Protein AF-A0A7Y5BLI9-F1 (afdb_monomer)

Solvent-accessible surface area (backbone atoms only — not comparable to full-atom values): 15023 Å² total; per-residue (Å²): 118,91,57,53,61,49,53,43,58,38,39,76,71,22,45,62,58,45,32,36,78,73,68,70,40,71,56,76,46,79,44,74,59,78,78,79,84,83,88,64,94,68,90,76,76,77,71,41,43,31,42,32,23,32,90,85,68,54,63,38,33,39,41,40,36,77,31,62,62,90,53,71,70,57,52,53,54,49,52,54,49,46,55,52,50,31,70,72,68,74,43,59,64,45,49,35,42,37,35,51,50,92,58,95,81,72,66,46,61,51,73,66,99,87,48,80,47,75,43,48,62,42,58,42,45,75,41,62,25,79,76,44,74,83,68,46,77,63,52,48,37,56,30,41,41,18,33,74,12,69,83,42,51,71,59,47,52,51,52,43,69,73,45,86,55,90,58,28,66,58,43,51,51,39,24,48,53,40,32,37,74,66,36,62,68,59,32,56,55,52,49,54,60,49,43,77,72,40,71,86,38,74,68,48,55,54,55,49,50,54,52,50,51,50,49,52,52,51,51,52,52,51,52,52,51,52,50,38,53,52,50,44,53,54,40,48,76,70,68,51,56,67,67,61,41,28,70,75,57,69,54,52,74,66,59,37,40,77,69,66,75,47,135

Nearest PDB structures (foldseek):
  6wan-assembly2_B  TM=3.010E-01  e=8.128E-02  Acinetobacter baumannii
  6wan-assembly6_F  TM=2.678E-01  e=5.756E-02  Acinetobacter baumannii
  6wam-assembly6_F  TM=2.770E-01  e=1.083E-01  Acinetobacter baumannii
  6vm6-assembly4_D  TM=2.778E-01  e=1.818E-01  Acinetobacter sp. ATCC 27244
  8yqt-assembly1_D  TM=4.721E-01  e=1.284E+00  African swine fever virus

Structure (mmCIF, N/CA/C/O backbone):
data_AF-A0A7Y5BLI9-F1
#
_entry.id   AF-A0A7Y5BLI9-F1
#
loop_
_atom_site.group_PDB
_atom_site.id
_atom_site.type_symbol
_atom_site.label_atom_id
_atom_site.label_alt_id
_atom_site.label_comp_id
_atom_site.label_asym_id
_atom_site.label_entity_id
_atom_site.label_seq_id
_atom_site.pdbx_PDB_ins_code
_atom_site.Cartn_x
_atom_site.Cartn_y
_atom_site.Cartn_z
_atom_site.occupancy
_atom_site.B_iso_or_equiv
_atom_site.auth_seq_id
_atom_site.auth_comp_id
_atom_site.auth_asym_id
_atom_site.auth_atom_id
_atom_site.pdbx_PDB_model_num
ATOM 1 N N . MET A 1 1 ? 4.213 -8.665 -2.479 1.00 51.28 1 MET A N 1
ATOM 2 C CA . MET A 1 1 ? 5.637 -8.890 -2.136 1.00 51.28 1 MET A CA 1
ATOM 3 C C . MET A 1 1 ? 6.514 -7.649 -2.283 1.00 51.28 1 MET A C 1
ATOM 5 O O . MET A 1 1 ? 7.175 -7.310 -1.315 1.00 51.28 1 MET A O 1
ATOM 9 N N . GLN A 1 2 ? 6.573 -6.954 -3.434 1.00 60.59 2 GLN A N 1
ATOM 10 C CA . GLN A 1 2 ? 7.522 -5.827 -3.592 1.00 60.59 2 GLN A CA 1
ATOM 11 C C . GLN A 1 2 ? 7.166 -4.576 -2.759 1.00 60.59 2 GLN A C 1
ATOM 13 O O . GLN A 1 2 ? 8.063 -3.832 -2.371 1.00 60.59 2 GLN A O 1
ATOM 18 N N . TYR A 1 3 ? 5.883 -4.350 -2.455 1.00 75.25 3 TYR A N 1
ATOM 19 C CA . TYR A 1 3 ? 5.421 -3.166 -1.714 1.00 75.25 3 TYR A CA 1
ATOM 20 C C . TYR A 1 3 ? 5.170 -3.428 -0.220 1.00 75.25 3 TYR A C 1
ATOM 22 O O . TYR A 1 3 ? 5.079 -2.479 0.554 1.00 75.25 3 TYR A O 1
ATOM 30 N N . ASP A 1 4 ? 5.107 -4.694 0.192 1.00 71.44 4 ASP A N 1
ATOM 31 C CA . ASP A 1 4 ? 4.685 -5.122 1.531 1.00 71.44 4 ASP A CA 1
ATOM 32 C C . ASP A 1 4 ? 5.649 -4.586 2.606 1.00 71.44 4 ASP A C 1
ATOM 34 O O . ASP A 1 4 ? 5.227 -4.006 3.605 1.00 71.44 4 ASP A O 1
ATOM 38 N N . ILE A 1 5 ? 6.964 -4.667 2.353 1.00 79.50 5 ILE A N 1
ATOM 39 C CA . ILE A 1 5 ? 8.000 -4.123 3.249 1.00 79.50 5 ILE A CA 1
ATOM 40 C C . ILE A 1 5 ? 7.880 -2.598 3.351 1.00 79.50 5 ILE A C 1
ATOM 42 O O . ILE A 1 5 ? 7.937 -2.044 4.445 1.00 79.50 5 ILE A O 1
ATOM 46 N N . ALA A 1 6 ? 7.677 -1.913 2.222 1.00 84.19 6 ALA A N 1
ATOM 47 C CA . ALA A 1 6 ? 7.566 -0.458 2.185 1.00 84.19 6 ALA A CA 1
ATOM 48 C C . ALA A 1 6 ? 6.349 0.041 2.983 1.00 84.19 6 ALA A C 1
ATOM 50 O O . ALA A 1 6 ? 6.459 0.998 3.750 1.00 84.19 6 ALA A O 1
ATOM 51 N N . LEU A 1 7 ? 5.202 -0.629 2.841 1.00 85.75 7 LEU A N 1
ATOM 52 C CA . LEU A 1 7 ? 3.967 -0.292 3.553 1.00 85.75 7 LEU A CA 1
ATOM 53 C C . LEU A 1 7 ? 4.049 -0.633 5.042 1.00 85.75 7 LEU A C 1
ATOM 55 O O . LEU A 1 7 ? 3.578 0.147 5.870 1.00 85.75 7 LEU A O 1
ATOM 59 N N . LYS A 1 8 ? 4.720 -1.732 5.400 1.00 84.25 8 LYS A N 1
ATOM 60 C CA . LYS A 1 8 ? 5.022 -2.058 6.795 1.00 84.25 8 LYS A CA 1
ATOM 61 C C . LYS A 1 8 ? 5.887 -0.980 7.446 1.00 84.25 8 LYS A C 1
ATOM 63 O O . LYS A 1 8 ? 5.475 -0.414 8.455 1.00 84.25 8 LYS A O 1
ATOM 68 N N . THR A 1 9 ? 7.018 -0.624 6.837 1.00 85.56 9 THR A N 1
ATOM 69 C CA . THR A 1 9 ? 7.896 0.452 7.331 1.00 85.56 9 THR A CA 1
ATOM 70 C C . THR A 1 9 ? 7.148 1.781 7.439 1.00 85.56 9 THR A C 1
ATOM 72 O O . THR A 1 9 ? 7.330 2.531 8.400 1.00 85.56 9 THR A O 1
ATOM 75 N N . LEU A 1 10 ? 6.263 2.084 6.485 1.00 87.75 10 LEU A N 1
ATOM 76 C CA . LEU A 1 10 ? 5.414 3.267 6.564 1.00 87.75 10 LEU A CA 1
ATOM 77 C C . LEU A 1 10 ? 4.493 3.225 7.793 1.00 87.75 10 LEU A C 1
ATOM 79 O O . LEU A 1 10 ? 4.417 4.213 8.527 1.00 87.75 10 LEU A O 1
ATOM 83 N N . LEU A 1 11 ? 3.804 2.107 8.042 1.00 88.62 11 LEU A N 1
ATOM 84 C CA . LEU A 1 11 ? 2.926 1.966 9.205 1.00 88.62 11 LEU A CA 1
ATOM 85 C C . LEU A 1 11 ? 3.681 2.092 10.521 1.00 88.62 11 LEU A C 1
ATOM 87 O O . LEU A 1 11 ? 3.193 2.751 11.431 1.00 88.62 11 LEU A O 1
ATOM 91 N N . GLU A 1 12 ? 4.883 1.539 10.640 1.00 87.81 12 GLU A N 1
ATOM 92 C CA . GLU A 1 12 ? 5.677 1.676 11.869 1.00 87.81 12 GLU A CA 1
ATOM 93 C C . GLU A 1 12 ? 5.917 3.144 12.244 1.00 87.81 12 GLU A C 1
ATOM 95 O O . GLU A 1 12 ? 5.819 3.517 13.424 1.00 87.81 12 GLU A O 1
ATOM 100 N N . ASN A 1 13 ? 6.137 3.969 11.218 1.00 86.38 13 ASN A N 1
ATOM 101 C CA . ASN A 1 13 ? 6.372 5.404 11.318 1.00 86.38 13 ASN A CA 1
ATOM 102 C C . ASN A 1 13 ? 5.092 6.245 11.440 1.00 86.38 13 ASN A C 1
ATOM 104 O O . ASN A 1 13 ? 5.158 7.354 11.963 1.00 86.38 13 ASN A O 1
ATOM 108 N N . SER A 1 14 ? 3.944 5.735 10.985 1.00 91.00 14 SER A N 1
ATOM 109 C CA . SER A 1 14 ? 2.684 6.495 10.883 1.00 91.00 14 SER A CA 1
ATOM 110 C C . SER A 1 14 ? 1.522 5.922 11.701 1.00 91.00 14 SER A C 1
ATOM 112 O O . SER A 1 14 ? 0.438 6.499 11.691 1.00 91.00 14 SER A O 1
ATOM 114 N N . LYS A 1 15 ? 1.717 4.821 12.441 1.00 92.31 15 LYS A N 1
ATOM 115 C CA . LYS A 1 15 ? 0.654 4.004 13.064 1.00 92.31 15 LYS A CA 1
ATOM 116 C C . LYS A 1 15 ? -0.435 4.801 13.779 1.00 92.31 15 LYS A C 1
ATOM 118 O O . LYS A 1 15 ? -1.607 4.572 13.518 1.00 92.31 15 LYS A O 1
ATOM 123 N N . PHE A 1 16 ? -0.090 5.771 14.621 1.00 94.81 16 PHE A N 1
ATOM 124 C CA . PHE A 1 16 ? -1.093 6.562 15.344 1.00 94.81 16 PHE A CA 1
ATOM 125 C C . PHE A 1 16 ? -1.982 7.383 14.402 1.00 94.81 16 PHE A C 1
ATOM 127 O O . PHE A 1 16 ? -3.204 7.402 14.553 1.00 94.81 16 PHE A O 1
ATOM 134 N N . VAL A 1 17 ? -1.375 8.030 13.406 1.00 95.56 17 VAL A N 1
ATOM 135 C CA . VAL A 1 17 ? -2.093 8.857 12.431 1.00 95.56 17 VAL A CA 1
ATOM 136 C C . VAL A 1 17 ? -2.850 7.976 11.442 1.00 95.56 17 VAL A C 1
ATOM 138 O O . VAL A 1 17 ? -4.008 8.250 11.157 1.00 95.56 17 VAL A O 1
ATOM 141 N N . PHE A 1 18 ? -2.258 6.872 10.984 1.00 96.00 18 PHE A N 1
ATOM 142 C CA . PHE A 1 18 ? -2.921 5.899 10.118 1.00 96.00 18 PHE A CA 1
ATOM 143 C C . PHE A 1 18 ? -4.189 5.333 10.773 1.00 96.00 18 PHE A C 1
ATOM 145 O O . PHE A 1 18 ? -5.266 5.357 10.179 1.00 96.00 18 PHE A O 1
ATOM 152 N N . PHE A 1 19 ? -4.098 4.885 12.028 1.00 96.44 19 PHE A N 1
ATOM 153 C CA . PHE A 1 19 ? -5.257 4.369 12.755 1.00 96.44 19 PHE A CA 1
ATOM 154 C C . PHE A 1 19 ? -6.352 5.423 12.893 1.00 96.44 19 PHE A C 1
ATOM 156 O O . PHE A 1 19 ? -7.517 5.144 12.614 1.00 96.44 19 PHE A O 1
ATOM 163 N N . LYS A 1 20 ? -5.985 6.652 13.253 1.00 96.38 20 LYS A N 1
ATOM 164 C CA . LYS A 1 20 ? -6.959 7.721 13.458 1.00 96.38 20 LYS A CA 1
ATOM 165 C C . LYS A 1 20 ? -7.614 8.178 12.155 1.00 96.38 20 LYS A C 1
ATOM 167 O O . LYS A 1 20 ? -8.835 8.279 12.092 1.00 96.38 20 LYS A O 1
ATOM 172 N N . GLU A 1 21 ? -6.814 8.446 11.131 1.00 96.62 21 GLU A N 1
ATOM 173 C CA . GLU A 1 21 ? -7.227 9.202 9.943 1.00 96.62 21 GLU A CA 1
ATOM 174 C C . GLU A 1 21 ? -7.625 8.303 8.761 1.00 96.62 21 GLU A C 1
ATOM 176 O O . GLU A 1 21 ? -8.326 8.751 7.852 1.00 96.62 21 GLU A O 1
ATOM 181 N N . ILE A 1 22 ? -7.193 7.035 8.763 1.00 96.19 22 ILE A N 1
ATOM 182 C CA . ILE A 1 22 ? -7.548 6.040 7.737 1.00 96.19 22 ILE A CA 1
ATOM 183 C C . ILE A 1 22 ? -8.470 4.962 8.314 1.00 96.19 22 ILE A C 1
ATOM 185 O O . ILE A 1 22 ? -9.451 4.601 7.664 1.00 96.19 22 ILE A O 1
ATOM 189 N N . LEU A 1 23 ? -8.213 4.473 9.535 1.00 96.06 23 LEU A N 1
ATOM 190 C CA . LEU A 1 23 ? -9.073 3.449 10.149 1.00 96.06 23 LEU A CA 1
ATOM 191 C C . LEU A 1 23 ? -10.226 4.020 10.983 1.00 96.06 23 LEU A C 1
ATOM 193 O O . LEU A 1 23 ? -11.171 3.287 11.267 1.00 96.06 23 LEU A O 1
ATOM 197 N N . GLY A 1 24 ? -10.181 5.304 11.352 1.00 95.25 24 GLY A N 1
ATOM 198 C CA . GLY A 1 24 ? -11.192 5.941 12.202 1.00 95.25 24 GLY A CA 1
ATOM 199 C C . GLY A 1 24 ? -11.095 5.550 13.682 1.00 95.25 24 GLY A C 1
ATOM 200 O O . GLY A 1 24 ? -12.066 5.702 14.423 1.00 95.25 24 GLY A O 1
ATOM 201 N N . VAL A 1 25 ? -9.944 5.034 14.124 1.00 94.56 25 VAL A N 1
ATOM 202 C CA . VAL A 1 25 ? -9.721 4.505 15.476 1.00 94.56 25 VAL A CA 1
ATOM 203 C C . VAL A 1 25 ? -8.649 5.327 16.182 1.00 94.56 25 VAL A C 1
ATOM 205 O O . VAL A 1 25 ? -7.521 5.442 15.717 1.00 94.56 25 VAL A O 1
ATOM 208 N N . THR A 1 26 ? -8.978 5.889 17.344 1.00 95.62 26 THR A N 1
ATOM 209 C CA . THR A 1 26 ? -7.992 6.606 18.165 1.00 95.62 26 THR A CA 1
ATOM 210 C C . THR A 1 26 ? -7.319 5.644 19.136 1.00 95.62 26 THR A C 1
ATOM 212 O O . THR A 1 26 ? -7.986 5.053 19.983 1.00 95.62 26 THR A O 1
ATOM 215 N N . ILE A 1 27 ? -5.996 5.526 19.031 1.00 96.00 27 ILE A N 1
ATOM 216 C CA . ILE A 1 27 ? -5.167 4.661 19.877 1.00 96.00 27 ILE A CA 1
ATOM 217 C C . ILE A 1 27 ? -4.109 5.492 20.612 1.00 96.00 27 ILE A C 1
ATOM 219 O O . ILE A 1 27 ? -3.675 6.532 20.113 1.00 96.00 27 ILE A O 1
ATOM 223 N N . THR A 1 28 ? -3.694 5.039 21.792 1.00 95.81 28 THR A N 1
ATOM 224 C CA . THR A 1 28 ? -2.658 5.678 22.622 1.00 95.81 28 THR A CA 1
ATOM 225 C C . THR A 1 28 ? -1.379 4.856 22.705 1.00 95.81 28 THR A C 1
ATOM 227 O O . THR A 1 28 ? -0.303 5.420 22.872 1.00 95.81 28 THR A O 1
ATOM 230 N N . GLU A 1 29 ? -1.477 3.534 22.559 1.00 95.81 29 GLU A N 1
ATOM 231 C CA . GLU A 1 29 ? -0.335 2.618 22.511 1.00 95.81 29 GLU A CA 1
ATOM 232 C C . GLU A 1 29 ? -0.509 1.665 21.323 1.00 95.81 29 GLU A C 1
ATOM 234 O O . GLU A 1 29 ? -1.637 1.346 20.933 1.00 95.81 29 GLU A O 1
ATOM 239 N N . ALA A 1 30 ? 0.609 1.247 20.730 1.00 94.25 30 ALA A N 1
ATOM 240 C CA . ALA A 1 30 ? 0.640 0.346 19.587 1.00 94.25 30 ALA A CA 1
ATOM 241 C C . ALA A 1 30 ? 1.944 -0.462 19.590 1.00 94.25 30 ALA A C 1
ATOM 243 O O . ALA A 1 30 ? 3.028 0.112 19.448 1.00 94.25 30 ALA A O 1
ATOM 244 N N . GLU A 1 31 ? 1.820 -1.778 19.726 1.00 92.75 31 GLU A N 1
ATOM 245 C CA . GLU A 1 31 ? 2.915 -2.745 19.767 1.00 92.75 31 GLU A CA 1
ATOM 246 C C . GLU A 1 31 ? 2.712 -3.797 18.674 1.00 92.75 31 GLU A C 1
ATOM 248 O O . GLU A 1 31 ? 1.646 -4.402 18.559 1.00 92.75 31 GLU A O 1
ATOM 253 N N . ILE A 1 32 ? 3.732 -4.016 17.849 1.00 89.81 32 ILE A N 1
ATOM 254 C CA . ILE A 1 32 ? 3.684 -5.048 16.810 1.00 89.81 32 ILE A CA 1
ATOM 255 C C . ILE A 1 32 ? 3.859 -6.402 17.484 1.00 89.81 32 ILE A C 1
ATOM 257 O O . ILE A 1 32 ? 4.803 -6.611 18.240 1.00 89.81 32 ILE A O 1
ATOM 261 N N . LEU A 1 33 ? 2.957 -7.330 17.190 1.00 87.38 33 LEU A N 1
ATOM 262 C CA . LEU A 1 33 ? 3.009 -8.669 17.755 1.00 87.38 33 LEU A CA 1
ATOM 263 C C . LEU A 1 33 ? 3.954 -9.537 16.921 1.00 87.38 33 LEU A C 1
ATOM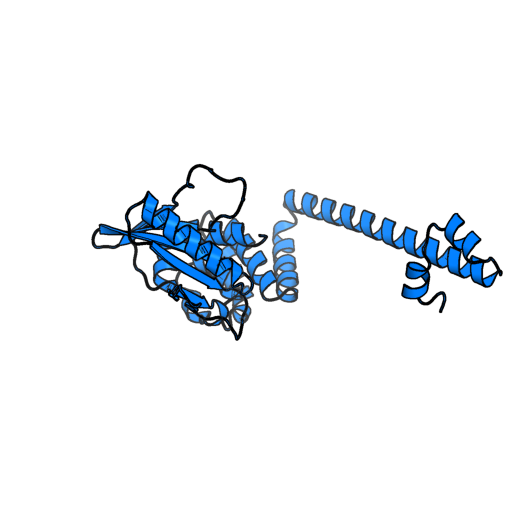 265 O O . LEU A 1 33 ? 3.607 -9.943 15.810 1.00 87.38 33 LEU A O 1
ATOM 269 N N . GLU A 1 34 ? 5.132 -9.847 17.467 1.00 69.69 34 GLU A N 1
ATOM 270 C CA . GLU A 1 34 ? 6.031 -10.845 16.880 1.00 69.69 34 GLU A CA 1
ATOM 271 C C . GLU A 1 34 ? 5.354 -12.236 16.841 1.00 69.69 34 GLU A C 1
ATOM 273 O O . GLU A 1 34 ? 4.518 -12.582 17.686 1.00 69.69 34 GLU A O 1
ATOM 278 N N . GLU A 1 35 ? 5.650 -13.003 15.788 1.00 65.44 35 GLU A N 1
ATOM 279 C CA . GLU A 1 35 ? 4.853 -14.136 15.292 1.00 65.44 35 GLU A CA 1
ATOM 280 C C . GLU A 1 35 ? 4.501 -15.247 16.312 1.00 65.44 35 GLU A C 1
ATOM 282 O O . GLU A 1 35 ? 5.088 -15.436 17.379 1.00 65.44 35 GLU A O 1
ATOM 287 N N . LEU A 1 36 ? 3.486 -16.042 15.952 1.00 56.56 36 LEU A N 1
ATOM 288 C CA . LEU A 1 36 ? 3.239 -17.370 16.523 1.00 56.56 36 LEU A CA 1
ATOM 289 C C . LEU A 1 36 ? 4.409 -18.319 16.180 1.00 56.56 36 LEU A C 1
ATOM 291 O O . LEU A 1 36 ? 4.840 -18.321 15.027 1.00 56.56 36 LEU A O 1
ATOM 295 N N . PRO A 1 37 ? 4.907 -19.147 17.121 1.00 46.75 37 PRO A N 1
ATOM 296 C CA . PRO A 1 37 ? 5.886 -20.182 16.793 1.00 46.75 37 PRO A CA 1
ATOM 297 C C . PRO A 1 37 ? 5.341 -21.136 15.715 1.00 46.75 37 PRO A C 1
ATOM 299 O O . PRO A 1 37 ? 4.161 -21.489 15.716 1.00 46.75 37 PRO A O 1
ATOM 302 N N . GLN A 1 38 ? 6.213 -21.497 14.770 1.00 50.34 38 GLN A N 1
ATOM 303 C CA . GLN A 1 38 ? 5.913 -22.292 13.578 1.00 50.34 38 GLN A CA 1
ATOM 304 C C . GLN A 1 38 ? 5.442 -23.709 13.933 1.00 50.34 38 GLN A C 1
ATOM 306 O O . GLN A 1 38 ? 6.207 -24.482 14.501 1.00 50.34 38 GLN A O 1
ATOM 311 N N . GLU A 1 39 ? 4.235 -24.091 13.508 1.00 49.00 39 GLU A N 1
ATOM 312 C CA . GLU A 1 39 ? 3.820 -25.506 13.479 1.00 49.00 39 GLU A CA 1
ATOM 313 C C . GLU A 1 39 ? 3.627 -26.048 12.051 1.00 49.00 39 GLU A C 1
ATOM 315 O O . GLU A 1 39 ? 3.403 -27.238 11.860 1.00 49.00 39 GLU A O 1
ATOM 320 N N . THR A 1 40 ? 3.744 -25.214 11.011 1.00 41.62 40 THR A N 1
ATOM 321 C CA . THR A 1 40 ? 3.571 -25.647 9.614 1.00 41.62 40 THR A CA 1
ATOM 322 C C . THR A 1 40 ? 4.467 -24.855 8.661 1.00 41.62 40 THR A C 1
ATOM 324 O O . THR A 1 40 ? 4.652 -23.654 8.816 1.00 41.62 40 THR A O 1
ATOM 327 N N . VAL A 1 41 ? 5.009 -25.539 7.648 1.00 44.94 41 VAL A N 1
ATOM 328 C CA . VAL A 1 41 ? 5.995 -25.046 6.655 1.00 44.94 41 VAL A CA 1
ATOM 329 C C . VAL A 1 41 ? 5.395 -24.031 5.652 1.00 44.94 41 VAL A C 1
ATOM 331 O O . VAL A 1 41 ? 6.080 -23.533 4.764 1.00 44.94 41 VAL A O 1
ATOM 334 N N . SER A 1 42 ? 4.110 -23.689 5.787 1.00 44.12 42 SER A N 1
ATOM 335 C CA . SER A 1 42 ? 3.428 -22.717 4.927 1.00 44.12 42 SER A CA 1
ATOM 336 C C . SER A 1 42 ? 3.760 -21.288 5.366 1.00 44.12 42 SER A C 1
ATOM 338 O O . SER A 1 42 ? 3.239 -20.785 6.359 1.00 44.12 42 SER A O 1
ATOM 340 N N . VAL A 1 43 ? 4.653 -20.639 4.618 1.00 48.22 43 VAL A N 1
ATOM 341 C CA . VAL A 1 43 ? 5.124 -19.256 4.807 1.00 48.22 43 VAL A CA 1
ATOM 342 C C . VAL A 1 43 ? 4.060 -18.259 4.331 1.00 48.22 43 VAL A C 1
ATOM 344 O O . VAL A 1 43 ? 4.286 -17.467 3.420 1.00 48.22 43 VAL A O 1
ATOM 347 N N . LYS A 1 44 ? 2.859 -18.308 4.901 1.00 53.09 44 LYS A N 1
ATOM 348 C CA . LYS A 1 44 ? 1.894 -17.217 4.758 1.00 53.09 44 LYS A CA 1
ATOM 349 C C . LYS A 1 44 ? 1.934 -16.423 6.067 1.00 53.09 44 LYS A C 1
ATOM 351 O O . LYS A 1 44 ? 1.928 -17.004 7.151 1.00 53.09 44 LYS A O 1
ATOM 356 N N . ARG A 1 45 ? 2.058 -15.098 5.967 1.00 59.22 45 ARG A N 1
ATOM 357 C CA . ARG A 1 45 ? 2.129 -14.154 7.094 1.00 59.22 45 ARG A CA 1
ATOM 358 C C . ARG A 1 45 ? 1.137 -13.026 6.840 1.00 59.22 45 ARG A C 1
ATOM 360 O O . ARG A 1 45 ? 0.914 -12.689 5.683 1.00 59.22 45 ARG A O 1
ATOM 367 N N . THR A 1 46 ? 0.563 -12.471 7.904 1.00 59.06 46 THR A N 1
ATOM 368 C CA . THR A 1 46 ? -0.132 -11.181 7.822 1.00 59.06 46 THR A CA 1
ATOM 369 C C . THR A 1 46 ? 0.895 -10.054 7.830 1.0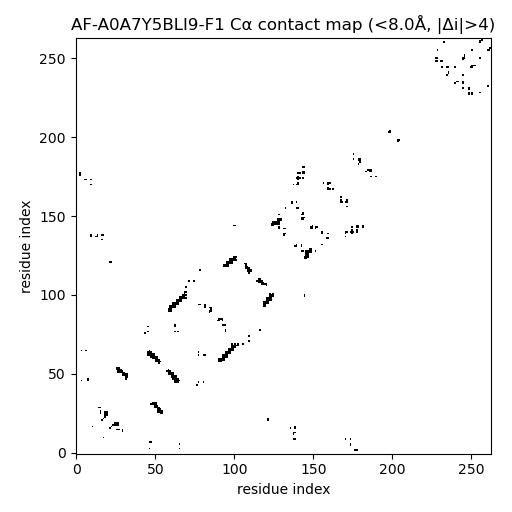0 59.06 46 THR A C 1
ATOM 371 O O . THR A 1 46 ? 1.910 -10.152 8.529 1.00 59.06 46 THR A O 1
ATOM 374 N N . ASP A 1 47 ? 0.643 -8.996 7.064 1.00 68.81 47 ASP A N 1
ATOM 375 C CA . ASP A 1 47 ? 1.625 -7.922 6.879 1.00 68.81 47 ASP A CA 1
ATOM 376 C C . ASP A 1 47 ? 1.910 -7.156 8.182 1.00 68.81 47 ASP A C 1
ATOM 378 O O . ASP A 1 47 ? 3.071 -6.850 8.494 1.00 68.81 47 ASP A O 1
ATOM 382 N N . TYR A 1 48 ? 0.863 -6.856 8.963 1.00 83.00 48 TYR A N 1
ATOM 383 C CA . TYR A 1 48 ? 0.975 -5.985 10.134 1.00 83.00 48 TYR A CA 1
ATOM 384 C C . TYR A 1 48 ? -0.001 -6.345 11.275 1.00 83.00 48 TYR A C 1
ATOM 386 O O . TYR A 1 48 ? -1.068 -5.734 11.410 1.00 83.00 48 TYR A O 1
ATOM 394 N N . PRO A 1 49 ? 0.351 -7.323 12.133 1.00 91.00 49 PRO A N 1
ATOM 395 C CA . PRO A 1 49 ? -0.392 -7.624 13.350 1.00 91.00 49 PRO A CA 1
ATOM 396 C C . PRO A 1 49 ? 0.032 -6.681 14.484 1.00 91.00 49 PRO A C 1
ATOM 398 O O . PRO A 1 49 ? 1.179 -6.705 14.932 1.00 91.00 49 PRO A O 1
ATOM 401 N N . VAL A 1 50 ? -0.896 -5.870 14.985 1.00 93.44 50 VAL A N 1
ATOM 402 C CA . VAL A 1 50 ? -0.606 -4.863 16.016 1.00 93.44 50 VAL A CA 1
ATOM 403 C C . VAL A 1 50 ? -1.594 -4.951 17.173 1.00 93.44 50 VAL A C 1
ATOM 405 O O . VAL A 1 50 ? -2.810 -4.952 16.978 1.00 93.44 50 VAL A O 1
ATOM 408 N N . LEU A 1 51 ? -1.061 -5.035 18.390 1.00 95.50 51 LEU A N 1
ATOM 409 C CA . LEU A 1 51 ? -1.795 -4.832 19.629 1.00 95.50 51 LEU A CA 1
ATOM 410 C C . LEU A 1 51 ? -1.880 -3.332 19.885 1.00 95.50 51 LEU A C 1
ATOM 412 O O . LEU A 1 51 ? -0.862 -2.653 19.997 1.00 95.50 51 LEU A O 1
ATOM 416 N N . VAL A 1 52 ? -3.095 -2.815 19.980 1.00 96.62 52 VAL A N 1
ATOM 417 C CA . VAL A 1 52 ? -3.349 -1.406 20.260 1.00 96.62 52 VAL A CA 1
ATOM 418 C C . VAL A 1 52 ? -4.113 -1.252 21.557 1.00 96.62 52 VAL A C 1
ATOM 420 O O . VAL A 1 52 ? -4.855 -2.144 21.977 1.00 96.62 52 VAL A O 1
ATOM 423 N N . LYS A 1 53 ? -3.965 -0.079 22.161 1.00 96.38 53 LYS A N 1
ATOM 424 C CA . LYS A 1 53 ? -4.721 0.328 23.338 1.00 96.38 53 LYS A CA 1
ATOM 425 C C . LYS A 1 53 ? -5.418 1.647 23.070 1.00 96.38 53 LYS A C 1
ATOM 427 O O . LYS A 1 53 ? -4.800 2.570 22.535 1.00 96.38 53 LYS A O 1
ATOM 432 N N . ASP A 1 54 ? -6.695 1.734 23.416 1.00 91.88 54 ASP A N 1
ATOM 433 C CA . ASP A 1 54 ? -7.455 2.979 23.318 1.00 91.88 54 ASP A CA 1
ATOM 434 C C . ASP A 1 54 ? -7.248 3.883 24.551 1.00 91.88 54 ASP A C 1
ATOM 436 O O . ASP A 1 54 ? -6.652 3.492 25.558 1.00 91.88 54 ASP A O 1
ATOM 440 N N . GLY A 1 55 ? -7.800 5.100 24.506 1.00 86.25 55 GLY A N 1
ATOM 441 C CA . GLY A 1 55 ? -7.726 6.049 25.625 1.00 86.25 55 GLY A CA 1
ATOM 442 C C . GLY A 1 55 ? -8.447 5.605 26.909 1.00 86.25 55 GLY A C 1
ATOM 443 O O . GLY A 1 55 ? -8.329 6.279 27.930 1.00 86.25 55 GLY A O 1
ATOM 444 N N . LYS A 1 56 ? -9.195 4.494 26.880 1.00 89.94 56 LYS A N 1
ATOM 445 C CA . LYS A 1 56 ? -9.848 3.874 28.045 1.00 89.94 56 LYS A CA 1
ATOM 446 C C . LYS A 1 56 ? -9.067 2.664 28.569 1.00 89.94 56 LYS A C 1
ATOM 448 O O . LYS A 1 56 ? -9.504 2.036 29.531 1.00 89.94 56 LYS A O 1
ATOM 453 N N . GLY A 1 57 ? -7.926 2.341 27.962 1.00 90.75 57 GLY A N 1
ATOM 454 C CA . GLY A 1 57 ? -7.096 1.201 28.331 1.00 90.75 57 GLY A CA 1
ATOM 455 C C . GLY A 1 57 ? -7.578 -0.138 27.773 1.00 90.75 57 GLY A C 1
ATOM 456 O O . GLY A 1 57 ? -7.067 -1.173 28.198 1.00 90.75 57 GLY A O 1
ATOM 457 N N . LYS A 1 58 ? -8.547 -0.148 26.850 1.00 94.00 58 LYS A N 1
ATOM 458 C CA . LYS A 1 58 ? -9.014 -1.374 26.198 1.00 94.00 58 LYS A CA 1
ATOM 459 C C . LYS A 1 58 ? -7.982 -1.824 25.170 1.00 94.00 58 LYS A C 1
ATOM 461 O O . LYS A 1 58 ? -7.596 -1.049 24.301 1.00 94.00 58 LYS A O 1
ATOM 466 N N . GLU A 1 59 ? -7.575 -3.084 25.270 1.00 96.69 59 GLU A N 1
ATOM 467 C CA . GLU A 1 59 ? -6.608 -3.704 24.367 1.00 96.69 59 GLU A CA 1
ATOM 468 C C . GLU A 1 59 ? -7.307 -4.501 23.264 1.00 96.69 59 GLU A C 1
ATOM 470 O O . GLU A 1 59 ? -8.144 -5.368 23.540 1.00 96.69 59 GLU A O 1
ATOM 475 N N . GLU A 1 60 ? -6.938 -4.232 22.016 1.00 96.81 60 GLU A N 1
ATOM 476 C CA . GLU A 1 60 ? -7.493 -4.872 20.822 1.00 96.81 60 GLU A CA 1
ATOM 477 C C . GLU A 1 60 ? -6.376 -5.157 19.821 1.00 96.81 60 GLU A C 1
ATOM 479 O O . GLU A 1 60 ? -5.351 -4.483 19.809 1.00 96.81 60 GLU A O 1
ATOM 484 N N . ILE A 1 61 ? -6.561 -6.163 18.974 1.00 96.25 61 ILE A N 1
ATOM 485 C CA . ILE A 1 61 ? -5.587 -6.527 17.945 1.00 96.25 61 ILE A CA 1
ATOM 486 C C . ILE A 1 61 ? -6.152 -6.144 16.585 1.00 96.25 61 ILE A C 1
ATOM 488 O O . ILE A 1 61 ? -7.310 -6.435 16.295 1.00 96.25 61 ILE A O 1
ATOM 492 N N . TYR A 1 62 ? -5.330 -5.532 15.741 1.00 96.38 62 TYR A N 1
ATOM 493 C CA . TYR A 1 62 ? -5.646 -5.262 14.344 1.00 96.38 62 TYR A CA 1
ATOM 494 C C . TYR A 1 62 ? -4.695 -6.056 13.458 1.00 96.38 62 TYR A C 1
ATOM 496 O O . TYR A 1 62 ? -3.478 -5.994 13.623 1.00 96.38 62 TYR A O 1
ATOM 504 N N . LEU A 1 63 ? -5.268 -6.814 12.530 1.00 94.19 63 LEU A N 1
ATOM 505 C CA . LEU A 1 63 ? -4.554 -7.502 11.463 1.00 94.19 63 LEU A CA 1
ATOM 506 C C . LEU A 1 63 ? -4.732 -6.660 10.201 1.00 94.19 63 LEU A C 1
ATOM 508 O O . LEU A 1 63 ? -5.795 -6.719 9.575 1.00 94.19 63 LEU A O 1
ATOM 512 N N . VAL A 1 64 ? -3.743 -5.819 9.897 1.00 93.62 64 VAL A N 1
ATOM 513 C CA . VAL A 1 64 ? -3.765 -4.951 8.713 1.00 93.62 64 VAL A CA 1
ATOM 514 C C . VAL A 1 64 ? -3.020 -5.644 7.580 1.00 93.62 64 VAL A C 1
ATOM 516 O O . VAL A 1 64 ? -1.834 -5.940 7.707 1.00 93.62 64 VAL A O 1
ATOM 519 N N . GLU A 1 65 ? -3.733 -5.894 6.486 1.00 91.25 65 GLU A N 1
ATOM 520 C CA . GLU A 1 65 ? -3.238 -6.581 5.296 1.00 91.25 65 GLU A CA 1
ATOM 521 C C . GLU A 1 65 ? -3.245 -5.614 4.109 1.00 91.25 65 GLU A C 1
ATOM 523 O O . GLU A 1 65 ? -4.291 -5.046 3.779 1.00 91.25 65 GLU A O 1
ATOM 528 N N . PHE A 1 66 ? -2.098 -5.420 3.458 1.00 91.06 66 PHE A N 1
ATOM 529 C CA . PHE A 1 66 ? -1.995 -4.574 2.275 1.00 91.06 66 PHE A CA 1
ATOM 530 C C . PHE A 1 66 ? -2.008 -5.426 1.023 1.00 91.06 66 PHE A C 1
ATOM 532 O O . PHE A 1 66 ? -1.164 -6.289 0.818 1.00 91.06 66 PHE A O 1
ATOM 539 N N . GLN A 1 67 ? -2.934 -5.133 0.121 1.00 91.88 67 GLN A N 1
ATOM 540 C CA . GLN A 1 67 ? -3.030 -5.859 -1.132 1.00 91.88 67 GLN A CA 1
ATOM 541 C C . GLN A 1 67 ? -3.043 -4.882 -2.293 1.00 91.88 67 GLN A C 1
ATOM 543 O O . GLN A 1 67 ? -3.791 -3.906 -2.318 1.00 91.88 67 GLN A O 1
ATOM 548 N N . THR A 1 68 ? -2.170 -5.136 -3.267 1.00 91.75 68 THR A N 1
ATOM 549 C CA . THR A 1 68 ? -2.154 -4.337 -4.495 1.00 91.75 68 THR A CA 1
ATOM 550 C C . THR A 1 68 ? -3.428 -4.590 -5.291 1.00 91.75 68 THR A C 1
ATOM 552 O O . THR A 1 68 ? -4.099 -3.641 -5.680 1.00 91.75 68 THR A O 1
ATOM 555 N N . GLU A 1 69 ? -3.793 -5.864 -5.441 1.00 93.31 69 GLU A N 1
ATOM 556 C CA . GLU A 1 69 ? -4.969 -6.325 -6.173 1.00 93.31 69 GLU A CA 1
ATOM 557 C C . GLU A 1 69 ? -5.962 -7.038 -5.251 1.00 93.31 69 GLU A C 1
ATOM 559 O O . GLU A 1 69 ? -5.628 -7.505 -4.161 1.00 93.31 69 GLU A O 1
ATOM 564 N N . TRP A 1 70 ? -7.214 -7.116 -5.692 1.00 95.50 70 TRP A N 1
ATOM 565 C CA . TRP A 1 70 ? -8.252 -7.843 -4.969 1.00 95.50 70 TRP A CA 1
ATOM 566 C C . TRP A 1 70 ? -8.012 -9.355 -5.041 1.00 95.50 70 TRP A C 1
ATOM 568 O O . TRP A 1 70 ? -7.811 -9.888 -6.132 1.00 95.50 70 TRP A O 1
ATOM 578 N N . SER A 1 71 ? -8.071 -10.043 -3.899 1.00 93.25 71 SER A N 1
ATOM 579 C CA . SER A 1 71 ? -7.917 -11.497 -3.825 1.00 93.25 71 SER A CA 1
ATOM 580 C C . SER A 1 71 ? -8.799 -12.090 -2.730 1.00 93.25 71 SER A C 1
ATOM 582 O O . SER A 1 71 ? -8.622 -11.793 -1.551 1.00 93.25 71 SER A O 1
ATOM 584 N N . GLU A 1 72 ? -9.726 -12.971 -3.111 1.00 92.44 72 GLU A N 1
ATOM 585 C CA . GLU A 1 72 ? -10.556 -13.709 -2.150 1.00 92.44 72 GLU A CA 1
ATOM 586 C C . GLU A 1 72 ? -9.751 -14.746 -1.360 1.00 92.44 72 GLU A C 1
ATOM 588 O O . GLU A 1 72 ? -10.008 -14.945 -0.175 1.00 92.44 72 GLU A O 1
ATOM 593 N N . GLU A 1 73 ? -8.711 -15.336 -1.962 1.00 91.56 73 GLU A N 1
ATOM 594 C CA . GLU A 1 73 ? -7.792 -16.235 -1.250 1.00 91.56 73 GLU A CA 1
ATOM 595 C C . GLU A 1 73 ? -7.146 -15.515 -0.057 1.00 91.56 73 GLU A C 1
ATOM 597 O O . GLU A 1 73 ? -7.026 -16.075 1.032 1.00 91.56 73 GLU A O 1
ATOM 602 N N . LYS A 1 74 ? -6.803 -14.231 -0.224 1.00 90.69 74 LYS A N 1
ATOM 603 C CA . LYS A 1 74 ? -6.243 -13.419 0.862 1.00 90.69 74 LYS A CA 1
ATOM 604 C C . LYS A 1 74 ? -7.237 -13.129 1.978 1.00 90.69 74 LYS A C 1
ATOM 606 O O . LYS A 1 74 ? -6.830 -13.002 3.130 1.00 90.69 74 LYS A O 1
ATOM 611 N N . ILE A 1 75 ? -8.530 -13.081 1.678 1.00 94.38 75 ILE A N 1
ATOM 612 C CA . ILE A 1 75 ? -9.566 -12.930 2.705 1.00 94.38 75 ILE A CA 1
ATOM 613 C C . ILE A 1 75 ? -9.659 -14.199 3.564 1.00 94.38 75 ILE A C 1
ATOM 615 O O . ILE A 1 75 ? -9.800 -14.100 4.784 1.00 94.38 75 ILE A O 1
ATOM 619 N N . LEU A 1 76 ? -9.515 -15.380 2.953 1.00 93.00 76 LEU A N 1
ATOM 620 C CA . LEU A 1 76 ? -9.451 -16.651 3.681 1.00 93.00 76 LEU A CA 1
ATOM 621 C C . LEU A 1 76 ? -8.194 -16.740 4.561 1.00 93.00 76 LEU A C 1
ATOM 623 O O . LEU A 1 76 ? -8.312 -17.091 5.737 1.00 93.00 76 LEU A O 1
ATOM 627 N N . ASP A 1 77 ? -7.025 -16.333 4.045 1.00 90.94 77 ASP A N 1
ATOM 628 C CA . ASP A 1 77 ? -5.792 -16.218 4.844 1.00 90.94 77 ASP A CA 1
ATOM 629 C C . ASP A 1 77 ? -6.034 -15.307 6.081 1.00 90.94 77 ASP A C 1
ATOM 631 O O . ASP A 1 77 ? -5.678 -15.651 7.212 1.00 90.94 77 ASP A O 1
ATOM 635 N N . MET A 1 78 ? -6.700 -14.155 5.906 1.00 91.56 78 MET A N 1
ATOM 636 C CA . MET A 1 78 ? -7.034 -13.239 7.009 1.00 91.56 78 MET A CA 1
ATOM 637 C C . MET A 1 78 ? -7.990 -13.846 8.043 1.00 91.56 78 MET A C 1
ATOM 639 O O . MET A 1 78 ? -7.824 -13.604 9.245 1.00 91.56 78 MET A O 1
ATOM 643 N N . LEU A 1 79 ? -8.989 -14.615 7.601 1.00 94.12 79 LEU A N 1
ATOM 644 C CA . LEU A 1 79 ? -9.907 -15.325 8.492 1.00 94.12 79 LEU A CA 1
ATOM 645 C C . LEU A 1 79 ? -9.152 -16.351 9.349 1.00 94.12 79 LEU A C 1
ATOM 647 O O . LEU A 1 79 ? -9.365 -16.420 10.565 1.00 94.12 79 LEU A O 1
ATOM 651 N N . GLU A 1 80 ? -8.224 -17.093 8.741 1.00 91.81 80 GLU A N 1
ATOM 652 C CA . GLU A 1 80 ? -7.355 -18.034 9.447 1.00 91.81 80 GLU A CA 1
ATOM 653 C C . GLU A 1 80 ? -6.527 -17.322 10.531 1.00 91.81 80 GLU A C 1
ATOM 655 O O . GLU A 1 80 ? -6.529 -17.742 11.697 1.00 91.81 80 GLU A O 1
ATOM 660 N N . TYR A 1 81 ? -5.865 -16.207 10.195 1.00 88.31 81 TYR A N 1
ATOM 661 C CA . TYR A 1 81 ? -5.088 -15.446 11.180 1.00 88.31 81 TYR A CA 1
ATOM 662 C C . TYR A 1 81 ? -5.953 -14.886 12.294 1.00 88.31 81 TYR A C 1
ATOM 664 O O . TYR A 1 81 ? -5.568 -14.976 13.463 1.00 88.31 81 TYR A O 1
ATOM 672 N N . LYS A 1 82 ? -7.132 -14.350 11.970 1.00 93.25 82 LYS A N 1
ATOM 673 C CA . LYS A 1 82 ? -8.065 -13.846 12.980 1.00 93.25 82 LYS A CA 1
ATOM 674 C C . LYS A 1 82 ? -8.360 -14.924 14.020 1.00 93.25 82 LYS A C 1
ATOM 676 O O . LYS A 1 82 ? -8.201 -14.666 15.214 1.00 93.25 82 LYS A O 1
ATOM 681 N N . ALA A 1 83 ? -8.700 -16.138 13.586 1.00 93.25 83 ALA A N 1
ATOM 682 C CA . ALA A 1 83 ? -8.964 -17.255 14.492 1.00 93.25 83 ALA A CA 1
ATOM 683 C C . ALA A 1 83 ? -7.738 -17.611 15.356 1.00 93.25 83 ALA A C 1
ATOM 685 O O . ALA A 1 83 ? -7.867 -17.809 16.569 1.00 93.25 83 ALA A O 1
ATOM 686 N N . ARG A 1 84 ? -6.533 -17.640 14.769 1.00 91.25 84 ARG A N 1
ATOM 687 C CA . ARG A 1 84 ? -5.282 -17.926 15.498 1.00 91.25 84 ARG A CA 1
ATOM 688 C C . ARG A 1 84 ? -4.974 -16.874 16.566 1.00 91.25 84 ARG A C 1
ATOM 690 O O . ARG A 1 84 ? -4.697 -17.231 17.712 1.00 91.25 84 ARG A O 1
ATOM 697 N N . TYR A 1 85 ? -5.062 -15.588 16.227 1.00 92.25 85 TYR A N 1
ATOM 698 C CA . TYR A 1 85 ? -4.802 -14.494 17.168 1.00 92.25 85 TYR A CA 1
ATOM 699 C C . TYR A 1 85 ? -5.860 -14.430 18.275 1.00 92.25 85 TYR A C 1
ATOM 701 O O . TYR A 1 85 ? -5.500 -14.242 19.438 1.00 92.25 85 TYR A O 1
ATOM 709 N N . MET A 1 86 ? -7.136 -14.676 17.952 1.00 93.69 86 MET A N 1
ATOM 710 C CA . MET A 1 86 ? -8.203 -14.770 18.956 1.00 93.69 86 MET A CA 1
ATOM 711 C C . MET A 1 86 ? -7.899 -15.861 19.988 1.00 93.69 86 MET A C 1
ATOM 713 O O . MET A 1 86 ? -7.998 -15.610 21.188 1.00 93.69 86 MET A O 1
ATOM 717 N N . ARG A 1 87 ? -7.473 -17.048 19.533 1.00 92.56 87 ARG A N 1
ATOM 718 C CA . ARG A 1 87 ? -7.125 -18.175 20.413 1.00 92.56 87 ARG A CA 1
ATOM 719 C C . ARG A 1 87 ? -5.866 -17.926 21.241 1.00 92.56 87 ARG A C 1
ATOM 721 O O . ARG A 1 87 ? -5.825 -18.331 22.396 1.00 92.56 87 ARG A O 1
ATOM 728 N N . LYS A 1 88 ? -4.836 -17.292 20.672 1.00 90.31 88 LYS A N 1
ATOM 729 C CA . LYS A 1 88 ? -3.569 -17.045 21.384 1.00 90.31 88 LYS A CA 1
ATOM 730 C C . LYS A 1 88 ? -3.736 -15.972 22.458 1.00 90.31 88 LYS A C 1
ATOM 732 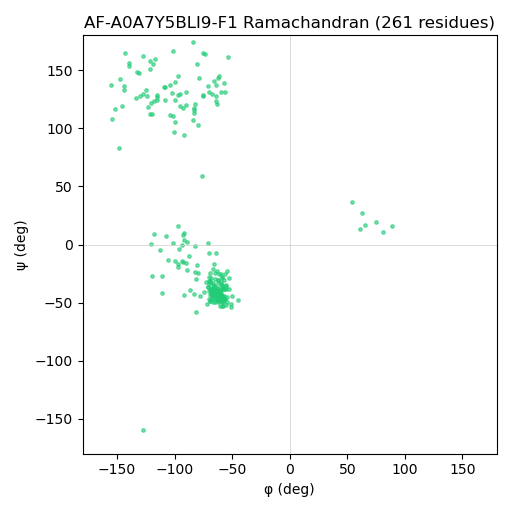O O . LYS A 1 88 ? -3.347 -16.170 23.604 1.00 90.31 88 LYS A O 1
ATOM 737 N N . PHE A 1 89 ? -4.305 -14.830 22.080 1.00 91.69 89 PHE A N 1
ATOM 738 C CA . PHE A 1 89 ? -4.281 -13.630 22.915 1.00 91.69 89 PHE A CA 1
ATOM 739 C C . PHE A 1 89 ? -5.550 -13.427 23.739 1.00 91.69 89 PHE A C 1
ATOM 741 O O . PHE A 1 89 ? -5.508 -12.655 24.692 1.00 91.69 89 PHE A O 1
ATOM 748 N N . HIS A 1 90 ? -6.658 -14.104 23.411 1.00 94.12 90 HIS A N 1
ATOM 749 C CA . HIS A 1 90 ? -7.948 -13.936 24.093 1.00 94.12 90 HIS A CA 1
ATOM 750 C C . HIS A 1 90 ? -8.415 -12.465 24.127 1.00 94.12 90 HIS A C 1
ATOM 752 O O . HIS A 1 90 ? -8.988 -11.996 25.110 1.00 94.12 90 HIS A O 1
ATOM 758 N N . LYS A 1 91 ? -8.151 -11.726 23.041 1.00 94.25 91 LYS A N 1
ATOM 759 C CA . LYS A 1 91 ? -8.515 -10.311 22.849 1.00 94.25 91 LYS A CA 1
ATOM 760 C C . LYS A 1 91 ? -9.401 -10.142 21.611 1.00 94.25 91 LYS A C 1
ATOM 762 O O . LYS A 1 91 ? -9.352 -10.999 20.725 1.00 94.25 91 LYS A O 1
ATOM 767 N N . PRO A 1 92 ? -10.185 -9.052 21.508 1.00 96.00 92 PRO A N 1
ATOM 768 C CA . PRO A 1 92 ? -10.860 -8.696 20.263 1.00 96.00 92 PRO A CA 1
ATOM 769 C C . PRO A 1 92 ? -9.848 -8.544 19.122 1.00 96.00 92 PRO A C 1
ATOM 771 O O . PRO A 1 92 ? -8.832 -7.870 19.289 1.00 96.00 92 PRO A O 1
ATOM 774 N N . VAL A 1 93 ? -10.130 -9.171 17.976 1.00 96.06 93 VAL A N 1
ATOM 775 C CA . VAL A 1 93 ? -9.282 -9.109 16.777 1.00 96.06 93 VAL A CA 1
ATOM 776 C C . VAL A 1 93 ? -10.079 -8.537 15.611 1.00 96.06 93 VAL A C 1
ATOM 778 O O . VAL A 1 93 ? -11.099 -9.104 15.203 1.00 96.06 93 VAL A O 1
ATOM 781 N N . HIS A 1 94 ? -9.589 -7.439 15.052 1.00 97.00 94 HIS A N 1
ATOM 782 C CA . HIS A 1 94 ? -10.148 -6.735 13.903 1.00 97.00 94 HIS A CA 1
ATOM 783 C C . HIS A 1 94 ? -9.317 -7.028 12.660 1.00 97.00 94 HIS A C 1
ATOM 785 O O . HIS A 1 94 ? -8.091 -7.049 12.709 1.00 97.00 94 HIS A O 1
ATOM 791 N N . SER A 1 95 ? -9.995 -7.263 11.543 1.00 96.94 95 SER A N 1
ATOM 792 C CA . SER A 1 95 ? -9.367 -7.565 10.258 1.00 96.94 95 SER A CA 1
ATOM 793 C C . SER A 1 95 ? -9.533 -6.357 9.347 1.00 96.94 95 SER A C 1
ATOM 795 O O . SER A 1 95 ? -10.662 -5.910 9.135 1.00 96.94 95 SER A O 1
ATOM 797 N N . VAL A 1 96 ? -8.424 -5.830 8.832 1.00 97.25 96 VAL A N 1
ATOM 798 C CA . VAL A 1 96 ? -8.392 -4.652 7.960 1.00 97.25 96 VAL A CA 1
ATOM 799 C C . VAL A 1 96 ? -7.715 -5.028 6.650 1.00 97.25 96 VAL A C 1
ATOM 801 O O . VAL A 1 96 ? -6.546 -5.398 6.641 1.00 97.25 96 VAL A O 1
ATOM 804 N N . TYR A 1 97 ? -8.446 -4.912 5.549 1.00 96.25 97 TYR A N 1
ATOM 805 C CA . TYR A 1 97 ? -7.955 -5.148 4.197 1.00 96.25 97 TYR A CA 1
ATOM 806 C C . TYR A 1 97 ? -7.741 -3.795 3.516 1.00 96.25 97 TYR A C 1
ATOM 808 O O . TYR A 1 97 ? -8.703 -3.078 3.235 1.00 96.25 97 TYR A O 1
ATOM 816 N N . VAL A 1 98 ? -6.493 -3.423 3.256 1.00 95.56 98 VAL A N 1
ATOM 817 C CA . VAL A 1 98 ? -6.125 -2.174 2.583 1.00 95.56 98 VAL A CA 1
ATOM 818 C C . VAL A 1 98 ? -5.826 -2.477 1.122 1.00 95.56 98 VAL A C 1
ATOM 820 O O . VAL A 1 98 ? -4.781 -3.034 0.794 1.00 95.56 98 VAL A O 1
ATOM 823 N N . LEU A 1 99 ? -6.748 -2.112 0.233 1.00 95.62 99 LEU A N 1
ATOM 824 C CA . LEU A 1 99 ? -6.607 -2.338 -1.203 1.00 95.62 99 LEU A CA 1
ATOM 825 C C . LEU A 1 99 ? -6.037 -1.078 -1.872 1.00 95.62 99 LEU A C 1
ATOM 827 O O . LEU A 1 99 ? -6.542 0.031 -1.659 1.00 95.62 99 LEU A O 1
ATOM 831 N N . LEU A 1 100 ? -4.988 -1.248 -2.681 1.00 94.75 100 LEU A N 1
ATOM 832 C CA . LEU A 1 100 ? -4.270 -0.132 -3.310 1.00 94.75 100 LEU A CA 1
ATOM 833 C C . LEU A 1 100 ? -4.817 0.219 -4.700 1.00 94.75 100 LEU A C 1
ATOM 835 O O . LEU A 1 100 ? -4.998 1.403 -4.992 1.00 94.75 100 LEU A O 1
ATOM 839 N N . ASN A 1 101 ? -5.111 -0.781 -5.541 1.00 93.75 101 ASN A N 1
ATOM 840 C CA . ASN A 1 101 ? -5.686 -0.563 -6.869 1.00 93.75 101 ASN A CA 1
ATOM 841 C C . ASN A 1 101 ? -7.202 -0.723 -6.883 1.00 93.75 101 ASN A C 1
ATOM 843 O O . ASN A 1 101 ? -7.785 -1.570 -6.209 1.00 93.75 101 ASN A O 1
ATOM 847 N N . SER A 1 102 ? -7.850 0.092 -7.714 1.00 94.56 102 SER A N 1
ATOM 848 C CA . SER A 1 102 ? -9.300 0.084 -7.820 1.00 94.56 102 SER A CA 1
ATOM 849 C C . SER A 1 102 ? -9.824 -1.238 -8.360 1.00 94.56 102 SER A C 1
ATOM 851 O O . SER A 1 102 ? -9.459 -1.644 -9.462 1.00 94.56 102 SER A O 1
ATOM 853 N N . ASN A 1 103 ? -10.768 -1.841 -7.644 1.00 95.81 103 ASN A N 1
ATOM 854 C CA . ASN A 1 103 ? -11.458 -3.044 -8.086 1.00 95.81 103 ASN A CA 1
ATOM 855 C C . ASN A 1 103 ? -12.974 -2.902 -7.884 1.00 95.81 103 ASN A C 1
ATOM 857 O O . ASN A 1 103 ? -13.435 -2.615 -6.777 1.00 95.81 103 ASN A O 1
ATOM 861 N N . LYS A 1 104 ? -13.755 -3.119 -8.950 1.00 93.81 104 LYS A N 1
ATOM 862 C CA . LYS A 1 104 ? -15.221 -2.956 -8.936 1.00 93.81 104 LYS A CA 1
ATOM 863 C C . LYS A 1 104 ? -15.951 -4.009 -8.098 1.00 93.81 104 LYS A C 1
ATOM 865 O O . LYS A 1 104 ? -17.044 -3.730 -7.624 1.00 93.81 104 LYS A O 1
ATOM 870 N N . ASN A 1 105 ? -15.341 -5.175 -7.907 1.00 93.31 105 ASN A N 1
ATOM 871 C CA . ASN A 1 105 ? -15.923 -6.308 -7.190 1.00 93.31 105 ASN A CA 1
ATOM 872 C C . ASN A 1 105 ? -15.489 -6.353 -5.717 1.00 93.31 105 ASN A C 1
ATOM 874 O O . ASN A 1 105 ? -15.956 -7.202 -4.967 1.00 93.31 105 ASN A O 1
ATOM 878 N N . SER A 1 106 ? -14.601 -5.447 -5.294 1.00 95.94 106 SER A N 1
ATOM 879 C CA . SER A 1 106 ? -14.124 -5.404 -3.912 1.00 95.94 106 SER A CA 1
ATOM 880 C C . SER A 1 106 ? -15.251 -5.076 -2.926 1.00 95.94 106 SER A C 1
ATOM 882 O O . SER A 1 106 ? -15.912 -4.031 -3.020 1.00 95.94 106 SER A O 1
ATOM 884 N N . THR A 1 107 ? -15.429 -5.972 -1.956 1.00 96.62 107 THR A N 1
ATOM 885 C CA . THR A 1 107 ? -16.466 -5.941 -0.915 1.00 96.62 107 THR A CA 1
ATOM 886 C C . THR A 1 107 ? -15.837 -6.087 0.474 1.00 96.62 107 THR A C 1
ATOM 888 O O . THR A 1 107 ? -14.693 -6.499 0.606 1.00 96.62 107 THR A O 1
ATOM 891 N N . ASN A 1 108 ? -16.547 -5.722 1.533 1.00 96.81 108 ASN A N 1
ATOM 892 C CA . ASN A 1 108 ? -16.069 -5.818 2.917 1.00 96.81 108 ASN A CA 1
ATOM 893 C C . ASN A 1 108 ? -16.545 -7.098 3.634 1.00 96.81 108 ASN A C 1
ATOM 895 O O . ASN A 1 108 ? -16.532 -7.177 4.865 1.00 96.81 108 ASN A O 1
ATOM 899 N N . GLU A 1 109 ? -17.010 -8.079 2.865 1.00 96.69 109 GLU A N 1
ATOM 900 C CA . GLU A 1 109 ? -17.591 -9.315 3.367 1.00 96.69 109 GLU A CA 1
ATOM 901 C C . GLU A 1 109 ? -17.220 -10.491 2.465 1.00 96.69 109 GLU A C 1
ATOM 903 O O . GLU A 1 109 ? -17.295 -10.393 1.241 1.00 96.69 109 GLU A O 1
ATOM 908 N N . TYR A 1 110 ? -16.859 -11.607 3.088 1.00 95.94 110 TYR A N 1
ATOM 909 C CA . TYR A 1 110 ? -16.829 -12.926 2.471 1.00 95.94 110 TYR A CA 1
ATOM 910 C C . TYR A 1 110 ? -17.978 -13.756 3.040 1.00 95.94 110 TYR A C 1
ATOM 912 O O . TYR A 1 110 ? -18.204 -13.744 4.254 1.00 95.94 110 TYR A O 1
ATOM 920 N N . SER A 1 111 ? -18.706 -14.464 2.179 1.00 95.62 111 SER A N 1
ATOM 921 C CA . SER A 1 111 ? -19.785 -15.349 2.604 1.00 95.62 111 SER A CA 1
ATOM 922 C C . SER A 1 111 ? -19.842 -16.594 1.731 1.00 95.62 111 SER A C 1
ATOM 924 O O . SER A 1 111 ? -19.860 -16.483 0.506 1.00 95.62 111 SER A O 1
ATOM 926 N N . ASP A 1 112 ? -19.945 -17.751 2.374 1.00 94.62 112 ASP A N 1
ATOM 927 C CA . ASP A 1 112 ? -20.293 -19.031 1.756 1.00 94.62 112 ASP A CA 1
ATOM 928 C C . ASP A 1 112 ? -21.472 -19.685 2.514 1.00 94.62 112 ASP A C 1
ATOM 930 O O . ASP A 1 112 ? -22.248 -18.984 3.172 1.00 94.62 112 ASP A O 1
ATOM 934 N N . GLU A 1 113 ? -21.655 -21.001 2.375 1.00 96.94 113 GLU A N 1
ATOM 935 C CA . GLU A 1 113 ? -22.733 -21.761 3.023 1.00 96.94 113 GLU A CA 1
ATOM 936 C C . GLU A 1 113 ? -22.630 -21.802 4.561 1.00 96.94 113 GLU A C 1
ATOM 938 O O . GLU A 1 113 ? -23.660 -21.874 5.237 1.00 96.94 113 GLU A O 1
ATOM 943 N N . GLU A 1 114 ? -21.422 -21.736 5.128 1.00 96.62 114 GLU A N 1
ATOM 944 C CA . GLU A 1 114 ? -21.164 -21.924 6.566 1.00 96.62 114 GLU A CA 1
ATOM 945 C C . GLU A 1 114 ? -20.538 -20.693 7.235 1.00 96.62 114 GLU A C 1
ATOM 947 O O . GLU A 1 114 ? -20.705 -20.466 8.439 1.00 96.62 114 GLU A O 1
ATOM 952 N N . VAL A 1 115 ? -19.813 -19.882 6.469 1.00 96.06 115 VAL A N 1
ATOM 953 C CA . VAL A 1 115 ? -18.995 -18.782 6.962 1.00 96.06 115 VAL A CA 1
ATOM 954 C C . VAL A 1 115 ? -19.545 -17.463 6.457 1.00 96.06 115 VAL A C 1
ATOM 956 O O . VAL A 1 115 ? -19.688 -17.235 5.262 1.00 96.06 115 VAL A O 1
ATOM 959 N N . LYS A 1 116 ? -19.756 -16.539 7.396 1.00 96.50 116 LYS A N 1
ATOM 960 C CA . LYS A 1 116 ? -19.926 -15.117 7.111 1.00 96.50 116 LYS A CA 1
ATOM 961 C C . LYS A 1 116 ? -18.835 -14.334 7.824 1.00 96.50 116 LYS A C 1
ATOM 963 O O . LYS A 1 116 ? -18.810 -14.266 9.054 1.00 96.50 116 LYS A O 1
ATOM 968 N N . PHE A 1 117 ? -17.933 -13.739 7.055 1.00 97.38 117 PHE A N 1
ATOM 969 C CA . PHE A 1 117 ? -16.775 -13.027 7.570 1.00 97.38 117 PHE A CA 1
ATOM 970 C C . PHE A 1 117 ? -16.776 -11.570 7.111 1.00 97.38 117 PHE A C 1
ATOM 972 O O . PHE A 1 117 ? -16.591 -11.268 5.937 1.00 97.38 117 PHE A O 1
ATOM 979 N N . GLN A 1 118 ? -16.965 -10.662 8.068 1.00 97.31 118 GLN A N 1
ATOM 980 C CA . GLN A 1 118 ? -16.889 -9.221 7.847 1.00 97.31 118 GLN A CA 1
ATOM 981 C C . GLN A 1 118 ? -15.534 -8.671 8.285 1.00 97.31 118 GLN A C 1
ATOM 983 O O . GLN A 1 118 ? -15.001 -9.037 9.338 1.00 97.31 118 GLN A O 1
ATOM 988 N N . PHE A 1 119 ? -15.011 -7.746 7.491 1.00 97.81 119 PHE A N 1
ATOM 989 C CA . PHE A 1 119 ? -13.751 -7.057 7.741 1.00 97.81 119 PHE A CA 1
ATOM 990 C C . PHE A 1 119 ? -13.854 -5.593 7.303 1.00 97.81 119 PHE A C 1
ATOM 992 O O . PHE A 1 119 ? -14.779 -5.191 6.597 1.00 97.81 119 PHE A O 1
ATOM 999 N N . GLN A 1 120 ? -12.913 -4.763 7.738 1.00 98.06 120 GLN A N 1
ATOM 1000 C CA . GLN A 1 120 ? -12.828 -3.378 7.289 1.00 98.06 120 GLN A CA 1
ATOM 1001 C C . GLN A 1 120 ? -12.084 -3.329 5.954 1.00 98.06 120 GLN A C 1
ATOM 1003 O O . GLN A 1 120 ? -10.892 -3.613 5.909 1.00 98.06 120 GLN A O 1
ATOM 1008 N N . LEU A 1 121 ? -12.767 -2.953 4.871 1.00 98.12 121 LEU A N 1
ATOM 1009 C CA . LEU A 1 121 ? -12.130 -2.705 3.576 1.00 98.12 121 LEU A CA 1
ATOM 1010 C 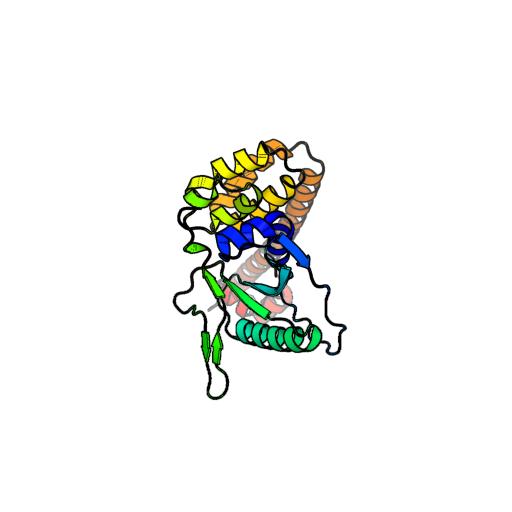C . LEU A 1 121 ? -11.778 -1.218 3.439 1.00 98.12 121 LEU A C 1
ATOM 1012 O O . LEU A 1 121 ? -12.667 -0.368 3.399 1.00 98.12 121 LEU A O 1
ATOM 1016 N N . VAL A 1 122 ? -10.488 -0.911 3.318 1.00 97.69 122 VAL A N 1
ATOM 1017 C CA . VAL A 1 122 ? -9.974 0.433 3.034 1.00 97.69 122 VAL A CA 1
ATOM 1018 C C . VAL A 1 122 ? -9.611 0.517 1.554 1.00 97.69 122 VAL A C 1
ATOM 1020 O O . VAL A 1 122 ? -8.649 -0.101 1.100 1.00 97.69 122 VAL A O 1
ATOM 1023 N N . LYS A 1 123 ? -10.381 1.302 0.798 1.00 97.69 123 LYS A N 1
ATOM 1024 C CA . LYS A 1 123 ? -10.141 1.587 -0.622 1.00 97.69 123 LYS A CA 1
ATOM 1025 C C . LYS A 1 123 ? -9.299 2.851 -0.746 1.00 97.69 123 LYS A C 1
ATOM 1027 O O . LYS A 1 123 ? -9.829 3.961 -0.736 1.00 97.69 123 LYS A O 1
ATOM 1032 N N . ILE A 1 124 ? -7.981 2.697 -0.846 1.00 96.50 124 ILE A N 1
ATOM 1033 C CA . ILE A 1 124 ? -7.042 3.828 -0.771 1.00 96.50 124 ILE A CA 1
ATOM 1034 C C . ILE A 1 124 ? -7.310 4.891 -1.856 1.00 96.50 124 ILE A C 1
ATOM 1036 O O . ILE A 1 124 ? -7.225 6.087 -1.583 1.00 96.50 124 ILE A O 1
ATOM 1040 N N . TRP A 1 125 ? -7.734 4.481 -3.055 1.00 96.69 125 TRP A N 1
ATOM 1041 C CA . TRP A 1 125 ? -8.062 5.389 -4.166 1.00 96.69 125 TRP A CA 1
ATOM 1042 C C . TRP A 1 125 ? -9.341 6.217 -3.967 1.00 96.69 125 TRP A C 1
ATOM 1044 O O . TRP A 1 125 ? -9.647 7.077 -4.798 1.00 96.69 125 TRP A O 1
ATOM 1054 N N . GLU A 1 126 ? -10.124 5.956 -2.919 1.00 97.06 126 GLU A N 1
ATOM 1055 C CA . GLU A 1 126 ? -11.329 6.729 -2.589 1.00 97.06 126 GLU A CA 1
ATOM 1056 C C . GLU A 1 126 ? -11.049 7.868 -1.604 1.00 97.06 126 GLU A C 1
ATOM 1058 O O . GLU A 1 126 ? -11.871 8.777 -1.484 1.00 97.06 126 GLU A O 1
ATOM 1063 N N . LEU A 1 127 ? -9.889 7.854 -0.940 1.00 97.56 127 LEU A N 1
ATOM 1064 C CA . LEU A 1 127 ? -9.465 8.914 -0.030 1.00 97.56 127 LEU A CA 1
ATOM 1065 C C . LEU A 1 127 ? -9.100 10.175 -0.824 1.00 97.56 127 LEU A C 1
ATOM 1067 O O . LEU A 1 127 ? -8.430 10.087 -1.845 1.00 97.56 127 LEU A O 1
ATOM 1071 N N . GLU A 1 128 ? -9.532 11.354 -0.375 1.00 97.75 128 GLU A N 1
ATOM 1072 C CA . GLU A 1 128 ? -9.227 12.625 -1.052 1.00 97.75 128 GLU A CA 1
ATOM 1073 C C . GLU A 1 128 ? -7.845 13.140 -0.640 1.00 97.75 128 GLU A C 1
ATOM 1075 O O . GLU A 1 128 ? -7.651 13.501 0.522 1.00 97.75 128 GLU A O 1
ATOM 1080 N N . ALA A 1 129 ? -6.908 13.226 -1.590 1.00 97.69 129 ALA A N 1
ATOM 1081 C CA . ALA A 1 129 ? -5.515 13.611 -1.344 1.00 97.69 129 ALA A CA 1
ATOM 1082 C C . ALA A 1 129 ? -5.353 14.903 -0.529 1.00 97.69 129 ALA A C 1
ATOM 1084 O O . ALA A 1 129 ? -4.565 14.944 0.416 1.00 97.69 129 ALA A O 1
ATOM 1085 N N . GLU A 1 130 ? -6.135 15.935 -0.854 1.00 96.81 130 GLU A N 1
ATOM 1086 C CA . GLU A 1 130 ? -6.043 17.262 -0.237 1.00 96.81 130 GLU A CA 1
ATOM 1087 C C . GLU A 1 130 ? -6.176 17.228 1.294 1.00 96.81 130 GLU A C 1
ATOM 1089 O O . GLU A 1 130 ? -5.477 17.962 1.995 1.00 96.81 130 GLU A O 1
ATOM 1094 N N . LYS A 1 131 ? -7.008 16.323 1.831 1.00 96.31 131 LYS A N 1
ATOM 1095 C CA . LYS A 1 131 ? -7.259 16.202 3.277 1.00 96.31 131 LYS A CA 1
ATOM 1096 C C . LYS A 1 131 ? -6.024 15.769 4.068 1.00 96.31 131 LYS A C 1
ATOM 1098 O O . LYS A 1 131 ? -5.936 16.059 5.257 1.00 96.31 131 LYS A O 1
ATOM 1103 N N . TYR A 1 132 ? -5.084 15.084 3.419 1.00 96.19 132 TYR A N 1
ATOM 1104 C CA . TYR A 1 132 ? -3.946 14.444 4.079 1.00 96.19 132 TYR A CA 1
ATOM 1105 C C . TYR A 1 132 ? -2.622 15.189 3.862 1.00 96.19 132 TYR A C 1
ATOM 1107 O O . TYR A 1 132 ? -1.667 14.951 4.594 1.00 96.19 132 TYR A O 1
ATOM 1115 N N . LEU A 1 133 ? -2.558 16.141 2.921 1.00 93.81 133 LEU A N 1
ATOM 1116 C CA . LEU A 1 133 ? -1.320 16.853 2.559 1.00 93.81 133 LEU A CA 1
ATOM 1117 C C . LEU A 1 133 ? -0.658 17.621 3.700 1.00 93.81 133 LEU A C 1
ATOM 1119 O O . LEU A 1 133 ? 0.557 17.814 3.682 1.00 93.81 133 LEU A O 1
ATOM 1123 N N . ASN A 1 134 ? -1.454 18.141 4.631 1.00 92.56 134 ASN A N 1
ATOM 1124 C CA . ASN A 1 134 ? -0.986 18.979 5.738 1.00 92.56 134 ASN A CA 1
ATOM 1125 C C . ASN A 1 134 ? -1.269 18.345 7.104 1.00 92.56 134 ASN A C 1
ATOM 1127 O O . ASN A 1 134 ? -1.131 19.015 8.123 1.00 92.56 134 ASN A O 1
ATOM 1131 N N . LEU A 1 135 ? -1.709 17.086 7.114 1.00 91.81 135 LEU A N 1
ATOM 1132 C CA . LEU A 1 135 ? -2.148 16.399 8.319 1.00 91.81 135 LEU A CA 1
ATOM 1133 C C . LEU A 1 135 ? -0.957 15.852 9.100 1.00 91.81 135 LEU A C 1
ATOM 1135 O O . LEU A 1 135 ? -0.746 16.226 10.249 1.00 91.81 135 LEU A O 1
ATOM 1139 N N . ASP A 1 136 ? -0.169 14.999 8.450 1.00 92.81 136 ASP A N 1
ATOM 1140 C CA . ASP A 1 136 ? 1.070 14.461 8.991 1.00 92.81 136 ASP A CA 1
ATOM 1141 C C . ASP A 1 136 ? 1.997 14.055 7.842 1.00 92.81 136 ASP A C 1
ATOM 1143 O O . ASP A 1 136 ? 1.569 13.456 6.852 1.00 92.81 136 ASP A O 1
ATOM 1147 N N . GLU A 1 137 ? 3.278 14.381 7.977 1.00 92.81 137 GLU A N 1
ATOM 1148 C CA . GLU A 1 137 ? 4.291 14.085 6.968 1.00 92.81 137 GLU A CA 1
ATOM 1149 C C . GLU A 1 137 ? 4.429 12.578 6.689 1.00 92.81 137 GLU A C 1
ATOM 1151 O O . GLU A 1 137 ? 4.651 12.167 5.549 1.00 92.81 137 GLU A O 1
ATOM 1156 N N . SER A 1 138 ? 4.242 11.743 7.714 1.00 92.88 138 SER A N 1
ATOM 1157 C CA . SER A 1 138 ? 4.393 10.289 7.619 1.00 92.88 138 SER A CA 1
ATOM 1158 C C . SER A 1 138 ? 3.363 9.623 6.703 1.00 92.88 138 SER A C 1
ATOM 1160 O O . SER A 1 138 ? 3.590 8.496 6.266 1.00 92.88 138 SER A O 1
ATOM 1162 N N . LEU A 1 139 ? 2.264 10.310 6.362 1.00 94.94 139 LEU A N 1
ATOM 1163 C CA . LEU A 1 139 ? 1.260 9.826 5.408 1.00 94.94 139 LEU A CA 1
ATOM 1164 C C . LEU A 1 139 ? 1.504 10.297 3.970 1.00 94.94 139 LEU A C 1
ATOM 1166 O O . LEU A 1 139 ? 0.914 9.730 3.047 1.00 94.94 139 LEU A O 1
ATOM 1170 N N . LEU A 1 140 ? 2.374 11.290 3.749 1.00 96.38 140 LEU A N 1
ATOM 1171 C CA . LEU A 1 140 ? 2.644 11.826 2.411 1.00 96.38 140 LEU A CA 1
ATOM 1172 C C . LEU A 1 140 ? 3.024 10.750 1.378 1.00 96.38 140 LEU A C 1
ATOM 1174 O O . LEU A 1 140 ? 2.548 10.853 0.244 1.00 96.38 140 LEU A O 1
ATOM 1178 N N . PRO A 1 141 ? 3.799 9.696 1.722 1.00 95.88 141 PRO A N 1
ATOM 1179 C CA . PRO A 1 141 ? 4.126 8.646 0.762 1.00 95.88 141 PRO A CA 1
ATOM 1180 C C . PRO A 1 141 ? 2.914 7.899 0.188 1.00 95.88 141 PRO A C 1
ATOM 1182 O O . PRO A 1 141 ? 3.011 7.391 -0.926 1.00 95.88 141 PRO A O 1
ATOM 1185 N N . LEU A 1 142 ? 1.774 7.846 0.895 1.00 95.81 142 LEU A N 1
ATOM 1186 C CA . LEU A 1 142 ? 0.546 7.189 0.415 1.00 95.81 142 LEU A CA 1
ATOM 1187 C C . LEU A 1 142 ? -0.255 8.046 -0.562 1.00 95.81 142 LEU A C 1
ATOM 1189 O O . LEU A 1 142 ? -1.012 7.504 -1.367 1.00 95.81 142 LEU A O 1
ATOM 1193 N N . ILE A 1 143 ? -0.102 9.372 -0.501 1.00 97.25 143 ILE A N 1
ATOM 1194 C CA . ILE A 1 143 ? -0.961 10.314 -1.226 1.00 97.25 143 ILE A CA 1
ATOM 1195 C C . ILE A 1 143 ? -1.013 10.059 -2.739 1.00 97.25 143 ILE A C 1
ATOM 1197 O O . ILE A 1 143 ? -2.104 10.198 -3.285 1.00 97.25 143 ILE A O 1
ATOM 1201 N N . PRO A 1 144 ? 0.051 9.631 -3.452 1.00 96.25 144 PRO A N 1
ATOM 1202 C CA . PRO A 1 144 ? -0.059 9.276 -4.870 1.00 96.25 144 PRO A CA 1
ATOM 1203 C C . PRO A 1 144 ? -1.156 8.256 -5.191 1.00 96.25 144 PRO A C 1
ATOM 1205 O O . PRO A 1 144 ? -1.708 8.287 -6.289 1.00 96.25 144 PRO A O 1
ATOM 1208 N N . LEU A 1 145 ? -1.487 7.370 -4.248 1.00 96.12 145 LEU A N 1
ATOM 1209 C CA . LEU A 1 145 ? -2.525 6.355 -4.414 1.00 96.12 145 LEU A CA 1
ATOM 1210 C C . LEU A 1 145 ? -3.941 6.905 -4.187 1.00 96.12 145 LEU A C 1
ATOM 1212 O O . LEU A 1 145 ? -4.909 6.271 -4.604 1.00 96.12 145 LEU A O 1
ATOM 1216 N N . PHE A 1 146 ? -4.070 8.064 -3.538 1.00 97.56 146 PHE A N 1
ATOM 1217 C CA . PHE A 1 146 ? -5.346 8.683 -3.183 1.00 97.56 146 PHE A CA 1
ATOM 1218 C C . PHE A 1 146 ? -6.006 9.315 -4.415 1.00 97.56 146 PHE A C 1
ATOM 1220 O O . PHE A 1 146 ? -5.374 9.563 -5.453 1.00 97.56 146 PHE A O 1
ATOM 1227 N N . ARG A 1 147 ? -7.298 9.631 -4.312 1.00 97.56 147 ARG A N 1
ATOM 1228 C CA . ARG A 1 147 ? -7.999 10.406 -5.336 1.00 97.56 147 ARG A CA 1
ATOM 1229 C C . ARG A 1 147 ? -7.333 11.769 -5.492 1.00 97.56 147 ARG A C 1
ATOM 1231 O O . ARG A 1 147 ? -7.065 12.455 -4.510 1.00 97.56 147 ARG A O 1
ATOM 1238 N N . ASN A 1 148 ? -7.063 12.144 -6.742 1.00 97.56 148 ASN A N 1
ATOM 1239 C CA . ASN A 1 148 ? -6.344 13.367 -7.113 1.00 97.56 148 ASN A CA 1
ATOM 1240 C C . ASN A 1 148 ? -4.903 13.458 -6.564 1.00 97.56 148 ASN A C 1
ATOM 1242 O O . ASN A 1 148 ? -4.279 14.512 -6.654 1.00 97.56 148 ASN A O 1
ATOM 1246 N N . GLY A 1 149 ? -4.341 12.354 -6.057 1.00 97.00 149 GLY A N 1
ATOM 1247 C CA . GLY A 1 149 ? -3.010 12.307 -5.447 1.00 97.00 149 GLY A CA 1
ATOM 1248 C C . GLY A 1 149 ? -1.869 12.748 -6.356 1.00 97.00 149 GLY A C 1
ATOM 1249 O O . GLY A 1 149 ? -0.953 13.446 -5.921 1.00 97.00 149 GLY A O 1
ATOM 1250 N N . LEU A 1 150 ? -1.954 12.407 -7.646 1.00 96.19 150 LEU A N 1
ATOM 1251 C CA . LEU A 1 150 ? -0.925 12.744 -8.635 1.00 96.19 150 LEU A CA 1
ATOM 1252 C C . LEU A 1 150 ? -0.742 14.258 -8.836 1.00 96.19 150 LEU A C 1
ATOM 1254 O O . LEU A 1 150 ? 0.340 14.689 -9.230 1.00 96.19 150 LEU A O 1
ATOM 1258 N N . ASN A 1 151 ? -1.748 15.075 -8.507 1.00 96.88 151 ASN A N 1
ATOM 1259 C CA . ASN A 1 151 ? -1.656 16.534 -8.616 1.00 96.88 151 ASN A CA 1
ATOM 1260 C C . ASN A 1 151 ? -0.643 17.133 -7.626 1.00 96.88 151 ASN A C 1
ATOM 1262 O O . ASN A 1 151 ? -0.142 18.233 -7.849 1.00 96.88 151 ASN A O 1
ATOM 1266 N N . TYR A 1 152 ? -0.313 16.403 -6.558 1.00 96.69 152 TYR A N 1
ATOM 1267 C CA . TYR A 1 152 ? 0.506 16.897 -5.452 1.00 96.69 152 TYR A CA 1
ATOM 1268 C C . TYR A 1 152 ? 1.922 16.315 -5.419 1.00 96.69 152 TYR A C 1
ATOM 1270 O O . TYR A 1 152 ? 2.669 16.588 -4.485 1.00 96.69 152 TYR A O 1
ATOM 1278 N N . VAL A 1 153 ? 2.332 15.555 -6.442 1.00 94.88 153 VAL A N 1
ATOM 1279 C CA . VAL A 1 153 ? 3.644 14.874 -6.497 1.00 94.88 153 VAL A CA 1
ATOM 1280 C C . VAL A 1 153 ? 4.804 15.827 -6.193 1.00 94.88 153 VAL A C 1
ATOM 1282 O O . VAL A 1 153 ? 5.593 15.566 -5.291 1.00 94.88 153 VAL A O 1
ATOM 1285 N N . LYS A 1 154 ? 4.866 16.980 -6.870 1.00 92.62 154 LYS A N 1
ATOM 1286 C CA . LYS A 1 154 ? 5.938 17.973 -6.665 1.00 92.62 154 LYS A CA 1
ATOM 1287 C C . LYS A 1 154 ? 5.909 18.606 -5.270 1.00 92.62 154 LYS A C 1
ATOM 1289 O O . LYS A 1 154 ? 6.957 18.918 -4.713 1.00 92.62 154 LYS A O 1
ATOM 1294 N N . GLU A 1 155 ? 4.717 18.820 -4.717 1.00 95.00 155 GLU A N 1
ATOM 1295 C CA . GLU A 1 155 ? 4.565 19.384 -3.375 1.00 95.00 155 GLU A CA 1
ATOM 1296 C C . GLU A 1 155 ? 5.032 18.391 -2.308 1.00 95.00 155 GLU A C 1
ATOM 1298 O O . GLU A 1 155 ? 5.761 18.778 -1.395 1.00 95.00 155 GLU A O 1
ATOM 1303 N N . ILE A 1 156 ? 4.652 17.118 -2.452 1.00 94.88 156 ILE A N 1
ATOM 1304 C CA . ILE A 1 156 ? 5.057 16.028 -1.561 1.00 94.88 156 ILE A CA 1
ATOM 1305 C C . ILE A 1 156 ? 6.571 15.842 -1.601 1.00 94.88 156 ILE A C 1
ATOM 1307 O O . ILE A 1 156 ? 7.194 15.806 -0.544 1.00 94.88 156 ILE A O 1
ATOM 1311 N N . GLU A 1 157 ? 7.166 15.788 -2.797 1.00 91.62 157 GLU A N 1
ATOM 1312 C CA . GLU A 1 157 ? 8.621 15.720 -2.963 1.00 91.62 157 GLU A CA 1
ATOM 1313 C C . GLU A 1 157 ? 9.305 16.830 -2.162 1.00 91.62 157 GLU A C 1
ATOM 1315 O O . GLU A 1 157 ? 10.144 16.546 -1.310 1.00 91.62 157 GLU A O 1
ATOM 1320 N N . ARG A 1 158 ? 8.901 18.090 -2.376 1.00 90.62 158 ARG A N 1
ATOM 1321 C CA . ARG A 1 158 ? 9.469 19.241 -1.664 1.00 90.62 158 ARG A CA 1
ATOM 1322 C C . ARG A 1 158 ? 9.311 19.114 -0.145 1.00 90.62 158 ARG A C 1
ATOM 1324 O O . ARG A 1 158 ? 10.280 19.329 0.575 1.00 90.62 158 ARG A O 1
ATOM 1331 N N . LYS A 1 159 ? 8.121 18.745 0.340 1.00 93.62 159 LYS A N 1
ATOM 1332 C CA . LYS A 1 159 ? 7.847 18.564 1.778 1.00 93.62 159 LYS A CA 1
ATOM 1333 C C . LYS A 1 159 ? 8.739 17.496 2.406 1.00 93.62 159 LYS A C 1
ATOM 1335 O O . LYS A 1 159 ? 9.283 17.727 3.480 1.00 93.62 159 LYS A O 1
ATOM 1340 N N . LEU A 1 160 ? 8.913 16.363 1.730 1.00 91.69 160 LEU A N 1
ATOM 1341 C CA . LEU A 1 160 ? 9.775 15.283 2.204 1.00 91.69 160 LEU A CA 1
ATOM 1342 C C . LEU A 1 160 ? 11.264 15.665 2.140 1.00 91.69 160 LEU A C 1
ATOM 1344 O O . LEU A 1 160 ? 12.025 15.288 3.023 1.00 91.69 160 LEU A O 1
ATOM 1348 N N . TYR A 1 161 ? 11.689 16.455 1.150 1.00 86.06 161 TYR A N 1
ATOM 1349 C CA . TYR A 1 161 ? 13.065 16.964 1.072 1.00 86.06 161 TYR A CA 1
ATOM 1350 C C . TYR A 1 161 ? 13.407 17.978 2.164 1.00 86.06 161 TYR A C 1
ATOM 1352 O O . TYR A 1 161 ? 14.500 17.941 2.721 1.00 86.06 161 TYR A O 1
ATOM 1360 N N . GLU A 1 162 ? 12.488 18.895 2.458 1.00 88.94 162 GLU A N 1
ATOM 1361 C CA . GLU A 1 162 ? 12.665 19.946 3.471 1.00 88.94 162 GLU A CA 1
ATOM 1362 C C . GLU A 1 162 ? 12.379 19.447 4.899 1.00 88.94 162 GLU A C 1
ATOM 1364 O O . GLU A 1 162 ? 12.493 20.201 5.872 1.00 88.94 162 GLU A O 1
ATOM 1369 N N . SER A 1 163 ? 11.998 18.178 5.026 1.00 88.50 163 SER A N 1
ATOM 1370 C CA . SER A 1 163 ? 11.651 17.553 6.286 1.00 88.50 163 SER A CA 1
ATOM 1371 C C . SER A 1 163 ? 12.817 17.518 7.274 1.00 88.50 163 SER A C 1
ATOM 1373 O O . SER A 1 163 ? 13.971 17.268 6.929 1.00 88.50 163 SER A O 1
ATOM 1375 N N . ARG A 1 164 ? 12.487 17.707 8.556 1.00 88.94 164 ARG A N 1
ATOM 1376 C CA . ARG A 1 164 ? 13.404 17.458 9.683 1.00 88.94 164 ARG A CA 1
ATOM 1377 C C . ARG A 1 164 ? 13.255 16.051 10.265 1.00 88.94 164 ARG A C 1
ATOM 1379 O O . ARG A 1 164 ? 13.931 15.719 11.240 1.00 88.94 164 ARG A O 1
ATOM 1386 N N . ASN A 1 165 ? 12.351 15.245 9.716 1.00 85.06 165 ASN A N 1
ATOM 1387 C CA . ASN A 1 165 ? 12.149 13.867 10.118 1.00 85.06 165 ASN A CA 1
ATOM 1388 C C . ASN A 1 165 ? 13.379 13.038 9.734 1.00 85.06 165 ASN A C 1
ATOM 1390 O O . ASN A 1 165 ? 13.826 13.038 8.589 1.00 85.06 165 ASN A O 1
ATOM 1394 N N . LYS A 1 166 ? 13.917 12.283 10.694 1.00 86.94 166 LYS A N 1
ATOM 1395 C CA . LYS A 1 166 ? 15.079 11.414 10.459 1.00 86.94 166 LYS A CA 1
ATOM 1396 C C . LYS A 1 166 ? 14.802 10.372 9.369 1.00 86.94 166 LYS A C 1
ATOM 1398 O O . LYS A 1 166 ? 15.715 10.016 8.630 1.00 86.94 166 LYS A O 1
ATOM 1403 N N . ASN A 1 167 ? 13.541 9.970 9.217 1.00 86.75 167 ASN A N 1
ATOM 1404 C CA . ASN A 1 167 ? 13.114 8.922 8.293 1.00 86.75 167 ASN A CA 1
ATOM 1405 C C . ASN A 1 167 ? 12.699 9.474 6.914 1.00 86.75 167 ASN A C 1
ATOM 1407 O O . ASN A 1 167 ? 12.173 8.733 6.088 1.00 86.75 167 ASN A O 1
ATOM 1411 N N . HIS A 1 168 ? 12.945 10.758 6.624 1.00 85.06 168 HIS A N 1
ATOM 1412 C CA . HIS A 1 168 ? 12.541 11.387 5.359 1.00 85.06 168 HIS A CA 1
ATOM 1413 C C . HIS A 1 168 ? 13.103 10.695 4.094 1.00 85.06 168 HIS A C 1
ATOM 1415 O O . HIS A 1 168 ? 12.429 10.660 3.067 1.00 85.06 168 HIS A O 1
ATOM 1421 N N . LEU A 1 169 ? 14.294 10.077 4.152 1.00 85.00 169 LEU A N 1
ATOM 1422 C CA . LEU A 1 169 ? 14.877 9.326 3.028 1.00 85.00 169 LEU A CA 1
ATOM 1423 C C . LEU A 1 169 ? 14.111 8.028 2.757 1.00 85.00 169 LEU A C 1
ATOM 1425 O O . LEU A 1 169 ? 13.866 7.691 1.595 1.00 85.00 169 LEU A O 1
ATOM 1429 N N . ASP A 1 170 ? 13.700 7.330 3.817 1.00 87.38 170 ASP A N 1
ATOM 1430 C CA . ASP A 1 170 ? 12.857 6.139 3.711 1.00 87.38 170 ASP A CA 1
ATOM 1431 C C . ASP A 1 170 ? 11.489 6.531 3.158 1.00 87.38 170 ASP A C 1
ATOM 1433 O O . ASP A 1 170 ? 10.999 5.907 2.220 1.00 87.38 170 ASP A O 1
ATOM 1437 N N . MET A 1 171 ? 10.915 7.634 3.647 1.00 91.56 171 MET A N 1
ATOM 1438 C CA . MET A 1 171 ? 9.652 8.175 3.138 1.00 91.56 171 MET A CA 1
ATOM 1439 C C . MET A 1 171 ? 9.740 8.565 1.659 1.00 91.56 171 MET A C 1
ATOM 1441 O O . MET A 1 171 ? 8.839 8.223 0.900 1.00 91.56 171 MET A O 1
ATOM 1445 N N . LEU A 1 172 ? 10.825 9.211 1.215 1.00 90.50 172 LEU A N 1
ATOM 1446 C CA . LEU A 1 172 ? 11.070 9.506 -0.204 1.00 90.50 172 LEU A CA 1
ATOM 1447 C C . LEU A 1 172 ? 11.181 8.228 -1.042 1.00 90.50 172 LEU A C 1
ATOM 1449 O O . LEU A 1 172 ? 10.739 8.195 -2.191 1.00 90.50 172 LEU A O 1
ATOM 1453 N N . THR A 1 173 ? 11.787 7.179 -0.489 1.00 89.25 173 THR A N 1
ATOM 1454 C CA . THR A 1 173 ? 11.926 5.884 -1.166 1.00 89.25 173 THR A CA 1
ATOM 1455 C C . THR A 1 173 ? 10.570 5.194 -1.299 1.00 89.25 173 THR A C 1
ATOM 1457 O O . THR A 1 173 ? 10.189 4.811 -2.405 1.00 89.25 173 THR A O 1
ATOM 1460 N N . ILE A 1 174 ? 9.796 5.126 -0.213 1.00 92.19 174 ILE A N 1
ATOM 1461 C CA . ILE A 1 174 ? 8.430 4.584 -0.206 1.00 92.19 174 ILE A CA 1
ATOM 1462 C C . ILE A 1 174 ? 7.531 5.395 -1.149 1.00 92.19 174 ILE A C 1
ATOM 1464 O O . ILE A 1 174 ? 6.809 4.812 -1.953 1.00 92.19 174 ILE A O 1
ATOM 1468 N N . PHE A 1 175 ? 7.626 6.726 -1.125 1.00 94.25 175 PHE A N 1
ATOM 1469 C CA . PHE A 1 175 ? 6.888 7.608 -2.028 1.00 94.25 175 PHE A CA 1
ATOM 1470 C C . PHE A 1 175 ? 7.181 7.286 -3.496 1.00 94.25 175 PHE A C 1
ATOM 1472 O O . PHE A 1 175 ? 6.249 7.130 -4.279 1.00 94.25 175 PHE A O 1
ATOM 1479 N N . GLY A 1 176 ? 8.455 7.123 -3.871 1.00 92.44 176 GLY A N 1
ATOM 1480 C CA . GLY A 1 176 ? 8.835 6.740 -5.233 1.00 92.44 176 GLY A CA 1
ATOM 1481 C C . GLY A 1 176 ? 8.263 5.383 -5.656 1.00 92.44 176 GLY A C 1
ATOM 1482 O O . GLY A 1 176 ? 7.765 5.244 -6.774 1.00 92.44 176 GLY A O 1
ATOM 1483 N N . LEU A 1 177 ? 8.278 4.396 -4.752 1.00 91.38 177 LEU A N 1
ATOM 1484 C CA . LEU A 1 177 ? 7.696 3.072 -4.995 1.00 91.38 177 LEU A CA 1
ATOM 1485 C C . LEU A 1 177 ? 6.181 3.154 -5.232 1.00 91.38 177 LEU A C 1
ATOM 1487 O O . LEU A 1 177 ? 5.683 2.608 -6.219 1.00 91.38 177 LEU A O 1
ATOM 1491 N N . LEU A 1 178 ? 5.451 3.856 -4.362 1.00 94.00 178 LEU A N 1
ATOM 1492 C CA . LEU A 1 178 ? 3.992 3.981 -4.450 1.00 94.00 178 LEU A CA 1
ATOM 1493 C C . LEU A 1 178 ? 3.549 4.890 -5.605 1.00 94.00 178 LEU A C 1
ATOM 1495 O O . LEU A 1 178 ? 2.538 4.617 -6.253 1.00 94.00 178 LEU A O 1
ATOM 1499 N N . LEU A 1 179 ? 4.333 5.918 -5.938 1.00 95.12 179 LEU A N 1
ATOM 1500 C CA . LEU A 1 179 ? 4.138 6.698 -7.158 1.00 95.12 179 LEU A CA 1
ATOM 1501 C C . LEU A 1 179 ? 4.248 5.798 -8.393 1.00 95.12 179 LEU A C 1
ATOM 1503 O O . LEU A 1 179 ? 3.414 5.904 -9.286 1.00 95.12 179 LEU A O 1
ATOM 1507 N N . GLY A 1 180 ? 5.216 4.877 -8.419 1.00 92.19 180 GLY A N 1
ATOM 1508 C CA . GLY A 1 180 ? 5.422 3.947 -9.537 1.00 92.19 180 GLY A CA 1
ATOM 1509 C C . GLY A 1 180 ? 4.330 2.911 -9.681 1.00 92.19 180 GLY A C 1
ATOM 1510 O O . GLY A 1 180 ? 3.987 2.542 -10.804 1.00 92.19 180 GLY A O 1
ATOM 1511 N N . LEU A 1 181 ? 3.747 2.500 -8.555 1.00 91.62 181 LEU A N 1
ATOM 1512 C CA . LEU A 1 181 ? 2.546 1.680 -8.554 1.00 91.62 181 LEU A CA 1
ATOM 1513 C C . LEU A 1 181 ? 1.380 2.407 -9.247 1.00 91.62 181 LEU A C 1
ATOM 1515 O O . LEU A 1 181 ? 0.625 1.782 -9.988 1.00 91.62 181 LEU A O 1
ATOM 1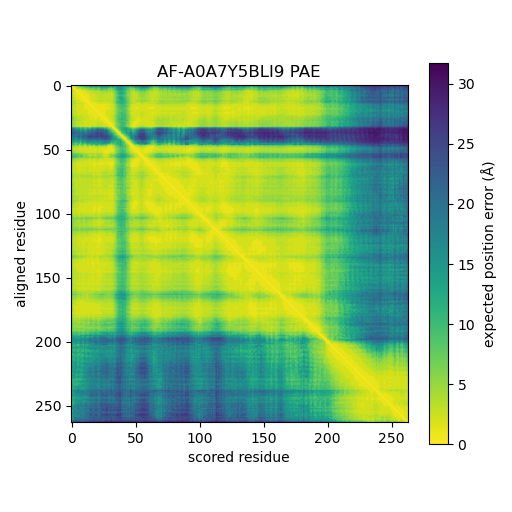519 N N . ARG A 1 182 ? 1.247 3.726 -9.045 1.00 92.12 182 ARG A N 1
ATOM 1520 C CA . ARG A 1 182 ? 0.153 4.520 -9.626 1.00 92.12 182 ARG A CA 1
ATOM 1521 C C . ARG A 1 182 ? 0.403 4.971 -11.063 1.00 92.12 182 ARG A C 1
ATOM 1523 O O . ARG A 1 182 ? -0.532 4.998 -11.861 1.00 92.12 182 ARG A O 1
ATOM 1530 N N . ASN A 1 183 ? 1.614 5.426 -11.367 1.00 91.62 183 ASN A N 1
ATOM 1531 C CA . ASN A 1 183 ? 1.959 6.063 -12.631 1.00 91.62 183 ASN A CA 1
ATOM 1532 C C . ASN A 1 183 ? 3.460 5.891 -12.928 1.00 91.62 183 ASN A C 1
ATOM 1534 O O . ASN A 1 183 ? 4.318 6.511 -12.292 1.00 91.62 183 ASN A O 1
ATOM 1538 N N . LYS A 1 184 ? 3.775 5.042 -13.913 1.00 87.38 184 LYS A N 1
ATOM 1539 C CA . LYS A 1 184 ? 5.161 4.710 -14.274 1.00 87.38 184 LYS A CA 1
ATOM 1540 C C . LYS A 1 184 ? 5.904 5.910 -14.865 1.00 87.38 184 LYS A C 1
ATOM 1542 O O . LYS A 1 184 ? 7.095 6.080 -14.606 1.00 87.38 184 LYS A O 1
ATOM 1547 N N . GLU A 1 185 ? 5.218 6.762 -15.621 1.00 87.56 185 GLU A N 1
ATOM 1548 C CA . GLU A 1 185 ? 5.810 7.940 -16.259 1.00 87.56 185 GLU A CA 1
ATOM 1549 C C . GLU A 1 185 ? 6.235 8.995 -15.225 1.00 87.56 185 GLU A C 1
ATOM 1551 O O . GLU A 1 185 ? 7.340 9.543 -15.302 1.00 87.56 185 GLU A O 1
ATOM 1556 N N . ALA A 1 186 ? 5.397 9.231 -14.213 1.00 86.88 186 ALA A N 1
ATOM 1557 C CA . ALA A 1 186 ? 5.646 10.172 -13.124 1.00 86.88 186 ALA A CA 1
ATOM 1558 C C . ALA A 1 186 ? 6.875 9.776 -12.297 1.00 86.88 186 ALA A C 1
ATOM 1560 O O . ALA A 1 186 ? 7.627 10.644 -11.849 1.00 86.88 186 ALA A O 1
ATOM 1561 N N . VAL A 1 187 ? 7.134 8.472 -12.157 1.00 86.12 187 VAL A N 1
ATOM 1562 C CA . VAL A 1 187 ? 8.356 7.971 -11.518 1.00 86.12 187 VAL A CA 1
ATOM 1563 C C . VAL A 1 187 ? 9.614 8.339 -12.292 1.00 86.12 187 VAL A C 1
ATOM 1565 O O . VAL A 1 187 ? 10.619 8.698 -11.678 1.00 86.12 187 VAL A O 1
ATOM 1568 N N . GLY A 1 188 ? 9.572 8.314 -13.626 1.00 83.31 188 GLY A N 1
ATOM 1569 C CA . GLY A 1 188 ? 10.705 8.747 -14.444 1.00 83.31 188 GLY A CA 1
ATOM 1570 C C . GLY A 1 188 ? 11.065 10.213 -14.192 1.00 83.31 188 GLY A C 1
ATOM 1571 O O . GLY A 1 188 ? 12.239 10.562 -14.065 1.00 83.31 188 GLY A O 1
ATOM 1572 N N . GLU A 1 189 ? 10.060 11.082 -14.066 1.00 84.69 189 GLU A N 1
ATOM 1573 C CA . GLU A 1 189 ? 10.280 12.480 -13.694 1.00 84.69 189 GLU A CA 1
ATOM 1574 C C . GLU A 1 189 ? 10.797 12.659 -12.263 1.00 84.69 189 GLU A C 1
ATOM 1576 O O . GLU A 1 189 ? 11.718 13.451 -12.052 1.00 84.69 189 GLU A O 1
ATOM 1581 N N . PHE A 1 190 ? 10.232 11.924 -11.301 1.00 86.38 190 PHE A N 1
ATOM 1582 C CA . PHE A 1 190 ? 10.693 11.902 -9.912 1.00 86.38 190 PHE A CA 1
ATOM 1583 C C . PHE A 1 190 ? 12.178 11.530 -9.835 1.00 86.38 190 PHE A C 1
ATOM 1585 O O . PHE A 1 190 ? 12.978 12.289 -9.288 1.00 86.38 190 PHE A O 1
ATOM 1592 N N . PHE A 1 191 ? 12.585 10.420 -10.459 1.00 81.62 191 PHE A N 1
ATOM 1593 C CA . PHE A 1 191 ? 13.982 9.984 -10.450 1.00 81.62 191 PHE A CA 1
ATOM 1594 C C . PHE A 1 191 ? 14.919 10.946 -11.174 1.00 81.62 191 PHE A C 1
ATOM 1596 O O . PHE A 1 191 ? 16.034 11.142 -10.697 1.00 81.62 191 PHE A O 1
ATOM 1603 N N . ARG A 1 192 ? 14.492 11.584 -12.275 1.00 79.94 192 ARG A N 1
ATOM 1604 C CA . ARG A 1 192 ? 15.298 12.630 -12.932 1.00 79.94 192 ARG A CA 1
ATOM 1605 C C . ARG A 1 192 ? 15.626 13.767 -11.963 1.00 79.94 192 ARG A C 1
ATOM 1607 O O . ARG A 1 192 ? 16.792 14.115 -11.826 1.00 79.94 192 ARG A O 1
ATOM 1614 N N . ARG A 1 193 ? 14.631 14.267 -11.222 1.00 79.12 193 ARG A N 1
ATOM 1615 C CA . ARG A 1 193 ? 14.844 15.312 -10.205 1.00 79.12 193 ARG A CA 1
ATOM 1616 C C . ARG A 1 193 ? 15.722 14.830 -9.048 1.00 79.12 193 ARG A C 1
ATOM 1618 O O . ARG A 1 193 ? 16.592 15.568 -8.595 1.00 79.12 193 ARG A O 1
ATOM 1625 N N . ARG A 1 194 ? 15.544 13.582 -8.590 1.00 76.06 194 ARG A N 1
ATOM 1626 C CA . ARG A 1 194 ? 16.403 12.994 -7.542 1.00 76.06 194 ARG A CA 1
ATOM 1627 C C . ARG A 1 194 ? 17.848 12.844 -7.998 1.00 76.06 194 ARG A C 1
ATOM 1629 O O . ARG A 1 194 ? 18.753 13.088 -7.206 1.00 76.06 194 ARG A O 1
ATOM 1636 N N . LYS A 1 195 ? 18.064 12.431 -9.247 1.00 70.50 195 LYS A N 1
ATOM 1637 C CA . LYS A 1 195 ? 19.390 12.216 -9.831 1.00 70.50 195 LYS A CA 1
ATOM 1638 C C . LYS A 1 195 ? 20.230 13.487 -9.785 1.00 70.50 195 LYS A C 1
ATOM 1640 O O . LYS A 1 195 ? 21.378 13.409 -9.365 1.00 70.50 195 LYS A O 1
ATOM 1645 N N . ASP A 1 196 ? 19.657 14.636 -10.133 1.00 67.44 196 ASP A N 1
ATOM 1646 C CA . ASP A 1 196 ? 20.376 15.918 -10.101 1.00 67.44 196 ASP A CA 1
ATOM 1647 C C . ASP A 1 196 ? 20.906 16.256 -8.693 1.00 67.44 196 ASP A C 1
ATOM 1649 O O . ASP A 1 196 ? 21.944 16.897 -8.553 1.00 67.44 196 ASP A O 1
ATOM 1653 N N . ILE A 1 197 ? 20.239 15.756 -7.646 1.00 67.69 197 ILE A N 1
ATOM 1654 C CA . ILE A 1 197 ? 20.647 15.900 -6.241 1.00 67.69 197 ILE A CA 1
ATOM 1655 C C . ILE A 1 197 ? 21.621 14.781 -5.819 1.00 67.69 197 ILE A C 1
ATOM 1657 O O . ILE A 1 197 ? 22.562 15.019 -5.066 1.00 67.69 197 ILE A O 1
ATOM 1661 N N . MET A 1 198 ? 21.399 13.547 -6.285 1.00 68.12 198 MET A N 1
ATOM 1662 C CA . MET A 1 198 ? 22.123 12.339 -5.859 1.00 68.12 198 MET A CA 1
ATOM 1663 C C . MET A 1 198 ? 23.407 12.047 -6.643 1.00 68.12 198 MET A C 1
ATOM 1665 O O . MET A 1 198 ? 24.158 11.173 -6.220 1.00 68.12 198 MET A O 1
ATOM 1669 N N . ILE A 1 199 ? 23.680 12.752 -7.745 1.00 61.34 199 ILE A N 1
ATOM 1670 C CA . ILE A 1 199 ? 24.822 12.504 -8.648 1.00 61.34 199 ILE A CA 1
ATOM 1671 C C . ILE A 1 199 ? 26.188 12.486 -7.942 1.00 61.34 199 ILE A C 1
ATOM 1673 O O . ILE A 1 199 ? 27.124 11.890 -8.457 1.00 61.34 199 ILE A O 1
ATOM 1677 N N . GLN A 1 200 ? 26.315 13.112 -6.769 1.00 58.44 200 GLN A N 1
ATOM 1678 C CA . GLN A 1 200 ? 27.560 13.106 -5.990 1.00 58.44 200 GLN A CA 1
ATOM 1679 C C . GLN A 1 200 ? 27.652 11.973 -4.953 1.00 58.44 200 GLN A C 1
ATOM 1681 O O . GLN A 1 200 ? 28.599 11.929 -4.169 1.00 58.44 200 GLN A O 1
ATOM 1686 N N . SER A 1 201 ? 26.671 11.071 -4.902 1.00 73.69 201 SER A N 1
ATOM 1687 C CA . SER A 1 201 ? 26.665 9.938 -3.978 1.00 73.69 201 SER A CA 1
ATOM 1688 C C . SER A 1 201 ? 27.338 8.711 -4.604 1.00 73.69 201 SER A C 1
ATOM 1690 O O . SER A 1 201 ? 26.905 8.289 -5.674 1.00 73.69 201 SER A O 1
ATOM 1692 N N . PRO A 1 202 ? 28.270 8.034 -3.904 1.00 72.50 202 PRO A N 1
ATOM 1693 C CA . PRO A 1 202 ? 28.831 6.753 -4.354 1.00 72.50 202 PRO A CA 1
ATOM 1694 C C . PRO A 1 202 ? 27.772 5.669 -4.609 1.00 72.50 202 PRO A C 1
ATOM 1696 O O . PRO A 1 202 ? 27.974 4.755 -5.400 1.00 72.50 202 PRO A O 1
ATOM 1699 N N . MET A 1 203 ? 26.616 5.772 -3.946 1.00 73.19 203 MET A N 1
ATOM 1700 C CA . MET A 1 203 ? 25.489 4.862 -4.147 1.00 73.19 203 MET A CA 1
ATOM 1701 C C . MET A 1 203 ? 24.882 4.996 -5.549 1.00 73.19 203 MET A C 1
ATOM 1703 O O . MET A 1 203 ? 24.411 4.012 -6.112 1.00 73.19 203 MET A O 1
ATOM 1707 N N . TYR A 1 204 ? 24.889 6.205 -6.119 1.00 74.06 204 TYR A N 1
ATOM 1708 C CA . TYR A 1 204 ? 24.400 6.429 -7.475 1.00 74.06 204 TYR A CA 1
ATOM 1709 C C . TYR A 1 204 ? 25.303 5.742 -8.506 1.00 74.06 204 TYR A C 1
ATOM 1711 O O . TYR A 1 204 ? 24.783 5.112 -9.425 1.00 74.06 204 TYR A O 1
ATOM 1719 N N . ASP A 1 205 ? 26.625 5.801 -8.319 1.00 77.00 205 ASP A N 1
ATOM 1720 C CA . ASP A 1 205 ? 27.583 5.121 -9.198 1.00 77.00 205 ASP A CA 1
ATOM 1721 C C . ASP A 1 205 ? 27.370 3.603 -9.179 1.00 77.00 205 ASP A C 1
ATOM 1723 O O . ASP A 1 205 ? 27.282 2.995 -10.240 1.00 77.00 205 ASP A O 1
ATOM 1727 N N . MET A 1 206 ? 27.156 3.009 -7.997 1.00 81.94 206 MET A N 1
ATOM 1728 C CA . MET A 1 206 ? 26.851 1.575 -7.869 1.00 81.94 206 MET A CA 1
ATOM 1729 C C . MET A 1 206 ? 25.571 1.175 -8.621 1.00 81.94 206 MET A C 1
ATOM 1731 O O . MET A 1 206 ? 25.576 0.206 -9.378 1.00 81.94 206 MET A O 1
ATOM 1735 N N . ILE A 1 207 ? 24.478 1.936 -8.458 1.00 81.06 207 ILE A N 1
ATOM 1736 C CA . ILE A 1 207 ? 23.209 1.674 -9.164 1.00 81.06 207 ILE A CA 1
ATOM 1737 C C . ILE A 1 207 ? 23.390 1.824 -10.682 1.00 81.06 207 ILE A C 1
ATOM 1739 O O . ILE A 1 207 ? 22.829 1.053 -11.464 1.00 81.06 207 ILE A O 1
ATOM 1743 N N . LEU A 1 208 ? 24.158 2.828 -11.115 1.00 82.62 208 LEU A N 1
ATOM 1744 C CA . LEU A 1 208 ? 24.436 3.064 -12.527 1.00 82.62 208 LEU A CA 1
ATOM 1745 C C . LEU A 1 208 ? 25.289 1.940 -13.128 1.00 82.62 208 LEU A C 1
ATOM 1747 O O . LEU A 1 208 ? 24.993 1.492 -14.236 1.00 82.62 208 LEU A O 1
ATOM 1751 N N . GLU A 1 209 ? 26.313 1.474 -12.413 1.00 87.69 209 GLU A N 1
ATOM 1752 C CA . GLU A 1 209 ? 27.161 0.352 -12.822 1.00 87.69 209 GLU A CA 1
ATOM 1753 C C . GLU A 1 209 ? 26.351 -0.937 -12.987 1.00 87.69 209 GLU A C 1
ATOM 1755 O O . GLU A 1 209 ? 26.431 -1.557 -14.050 1.00 87.69 209 GLU A O 1
ATOM 1760 N N . GLU A 1 210 ? 25.505 -1.287 -12.011 1.00 89.75 210 GLU A N 1
ATOM 1761 C CA . GLU A 1 210 ? 24.618 -2.459 -12.090 1.00 89.75 210 GLU A CA 1
ATOM 1762 C C . GLU A 1 210 ? 23.656 -2.353 -13.286 1.00 89.75 210 GLU A C 1
ATOM 1764 O O . GLU A 1 210 ? 23.484 -3.303 -14.056 1.00 89.75 210 GLU A O 1
ATOM 1769 N N . GLY A 1 211 ? 23.074 -1.168 -13.506 1.00 88.38 211 GLY A N 1
ATOM 1770 C CA . GLY A 1 211 ? 22.209 -0.904 -14.657 1.00 88.38 211 GLY A CA 1
ATOM 1771 C C . GLY A 1 211 ? 22.931 -1.054 -16.001 1.00 88.38 211 GLY A C 1
ATOM 1772 O O . GLY A 1 211 ? 22.384 -1.641 -16.938 1.00 88.38 211 GLY A O 1
ATOM 1773 N N . ILE A 1 212 ? 24.173 -0.567 -16.103 1.00 91.62 212 ILE A N 1
ATOM 1774 C CA . ILE A 1 212 ? 25.013 -0.718 -17.301 1.00 91.62 212 ILE A CA 1
ATOM 1775 C C . ILE A 1 212 ? 25.385 -2.186 -17.521 1.00 91.62 212 ILE A C 1
ATOM 1777 O O . ILE A 1 212 ? 25.374 -2.649 -18.664 1.00 91.62 212 ILE A O 1
ATOM 1781 N N . GLU A 1 213 ? 25.733 -2.920 -16.465 1.00 92.25 213 GLU A N 1
ATOM 1782 C CA . GLU A 1 213 ? 26.087 -4.337 -16.559 1.00 92.25 213 GLU A CA 1
ATOM 1783 C C . GLU A 1 213 ? 24.899 -5.169 -17.047 1.00 92.25 213 GLU A C 1
ATOM 1785 O O . GLU A 1 213 ? 25.033 -5.926 -18.015 1.00 92.25 213 GLU A O 1
ATOM 1790 N N . LYS A 1 214 ? 23.716 -4.948 -16.463 1.00 91.19 214 LYS A N 1
ATOM 1791 C CA . LYS A 1 214 ? 22.477 -5.595 -16.900 1.00 91.19 214 LYS A CA 1
ATOM 1792 C C . LYS A 1 214 ? 22.145 -5.260 -18.356 1.00 91.19 214 LYS A C 1
ATOM 1794 O O . LYS A 1 214 ? 21.911 -6.174 -19.142 1.00 91.19 214 LYS A O 1
ATOM 1799 N N . GLY A 1 215 ? 22.223 -3.985 -18.745 1.00 92.19 215 GLY A N 1
ATOM 1800 C CA . GLY A 1 215 ? 21.972 -3.562 -20.126 1.00 92.19 215 GLY A CA 1
ATOM 1801 C C . GLY A 1 215 ? 22.968 -4.151 -21.134 1.00 92.19 215 GLY A C 1
ATOM 1802 O O . GLY A 1 215 ? 22.583 -4.550 -22.231 1.00 92.19 215 GLY A O 1
ATOM 1803 N N . LYS A 1 216 ? 24.250 -4.283 -20.764 1.00 93.69 216 LYS A N 1
ATOM 1804 C CA . LYS A 1 216 ? 25.256 -4.975 -21.592 1.00 93.69 216 LYS A CA 1
ATOM 1805 C C . LYS A 1 216 ? 24.949 -6.463 -21.738 1.00 93.69 216 LYS A C 1
ATOM 1807 O O . LYS A 1 216 ? 25.180 -7.020 -22.812 1.00 93.69 216 LYS A O 1
ATOM 1812 N N . LEU A 1 217 ? 24.481 -7.112 -20.673 1.00 92.31 217 LEU A N 1
ATOM 1813 C CA . LEU A 1 217 ? 24.123 -8.527 -20.701 1.00 92.31 217 LEU A CA 1
ATOM 1814 C C . LEU A 1 217 ? 22.903 -8.769 -21.596 1.00 92.31 217 LEU A C 1
ATOM 1816 O O . LEU A 1 217 ? 22.971 -9.630 -22.474 1.00 92.31 217 LEU A O 1
ATOM 1820 N N . GLU A 1 218 ? 21.840 -7.984 -21.411 1.00 90.81 218 GLU A N 1
ATOM 1821 C CA . GLU A 1 218 ? 20.623 -8.029 -22.231 1.00 90.81 218 GLU A CA 1
ATOM 1822 C C . GLU A 1 218 ? 20.956 -7.767 -23.705 1.00 90.81 218 GLU A C 1
ATOM 1824 O O . GLU A 1 218 ? 20.721 -8.639 -24.541 1.00 90.81 218 GLU A O 1
ATOM 1829 N N . GLY A 1 219 ? 21.658 -6.672 -24.018 1.00 93.25 219 GLY A N 1
ATOM 1830 C CA . GLY A 1 219 ? 22.039 -6.349 -25.398 1.00 93.25 219 GLY A CA 1
ATOM 1831 C C . GLY A 1 219 ? 22.961 -7.389 -26.052 1.00 93.25 219 GLY A C 1
ATOM 1832 O O . GLY A 1 219 ? 22.889 -7.626 -27.257 1.00 93.25 219 GLY A O 1
ATOM 1833 N N . LYS A 1 220 ? 23.813 -8.077 -25.278 1.00 94.31 220 LYS A N 1
ATOM 1834 C CA . LYS A 1 220 ? 24.637 -9.185 -25.794 1.00 94.31 220 LYS A CA 1
ATOM 1835 C C . LYS A 1 220 ? 23.800 -10.427 -26.104 1.00 94.31 220 LYS A C 1
ATOM 1837 O O . LYS A 1 220 ? 24.143 -11.157 -27.036 1.00 94.31 220 LYS A O 1
ATOM 1842 N N . LEU A 1 221 ? 22.772 -10.714 -25.308 1.00 90.56 221 LEU A N 1
ATOM 1843 C CA . LEU A 1 221 ? 21.859 -11.831 -25.557 1.00 90.56 221 LEU A CA 1
ATOM 1844 C C . LEU A 1 221 ? 20.978 -11.546 -26.775 1.00 90.56 221 LEU A C 1
ATOM 1846 O O . LEU A 1 221 ? 20.914 -12.391 -27.667 1.00 90.56 221 LEU A O 1
ATOM 1850 N N . GLU A 1 222 ? 20.401 -10.347 -26.847 1.00 90.94 222 GLU A N 1
ATOM 1851 C CA . GLU A 1 222 ? 19.616 -9.880 -27.994 1.00 90.94 222 GLU A CA 1
ATOM 1852 C C . GLU A 1 222 ? 20.452 -9.908 -29.275 1.00 90.94 222 GLU A C 1
ATOM 1854 O O . GLU A 1 222 ? 20.092 -10.604 -30.219 1.00 90.94 222 GLU A O 1
ATOM 1859 N N . GLY A 1 223 ? 21.641 -9.296 -29.281 1.00 93.19 223 GLY A N 1
ATOM 1860 C CA . GLY A 1 223 ? 22.507 -9.281 -30.464 1.00 93.19 223 GLY A CA 1
ATOM 1861 C C . GLY A 1 223 ? 22.980 -10.673 -30.908 1.00 93.19 223 GLY A C 1
ATOM 1862 O O . GLY A 1 223 ? 23.165 -10.923 -32.099 1.00 93.19 223 GLY A O 1
ATOM 1863 N N . LYS A 1 224 ? 23.148 -11.624 -29.976 1.00 92.75 224 LYS A N 1
ATOM 1864 C CA . LYS A 1 224 ? 23.425 -13.028 -30.328 1.00 92.75 224 LYS A CA 1
ATOM 1865 C C . LYS A 1 224 ? 22.225 -13.698 -30.990 1.00 92.75 224 LYS A C 1
ATOM 1867 O O . LYS A 1 224 ? 22.423 -14.477 -31.921 1.00 92.75 224 LYS A O 1
ATOM 1872 N N . LEU A 1 225 ? 21.017 -13.451 -30.487 1.00 91.31 225 LEU A N 1
ATOM 1873 C CA . LEU A 1 225 ? 19.792 -13.997 -31.064 1.00 91.31 225 LEU A CA 1
ATOM 1874 C C . LEU A 1 225 ? 19.538 -13.399 -32.452 1.00 91.31 225 LEU A C 1
ATOM 1876 O O . LEU A 1 225 ? 19.331 -14.151 -33.399 1.00 91.31 225 LEU A O 1
ATOM 1880 N N . GLU A 1 226 ? 19.652 -12.079 -32.593 1.00 92.69 226 GLU A N 1
ATOM 1881 C CA . GLU A 1 226 ? 19.546 -11.382 -33.878 1.00 92.69 226 GLU A CA 1
ATOM 1882 C C . GLU A 1 226 ? 20.571 -11.898 -34.891 1.00 92.69 226 GLU A C 1
ATOM 1884 O O . GLU A 1 226 ? 20.210 -12.190 -36.029 1.00 92.69 226 GLU A O 1
ATOM 1889 N N . GLY A 1 227 ? 21.830 -12.092 -34.478 1.00 94.44 227 GLY A N 1
ATOM 1890 C CA . GLY A 1 227 ? 22.866 -12.665 -35.340 1.00 94.44 227 GLY A CA 1
ATOM 1891 C C . GLY A 1 227 ? 22.518 -14.076 -35.825 1.00 94.44 227 GLY A C 1
ATOM 1892 O O . GLY A 1 227 ? 22.631 -14.364 -37.014 1.00 94.44 227 GLY A O 1
ATOM 1893 N N . LYS A 1 228 ? 22.013 -14.938 -34.932 1.00 94.75 228 LYS A N 1
ATOM 1894 C CA . LYS A 1 228 ? 21.538 -16.282 -35.303 1.00 94.75 228 LYS A CA 1
ATOM 1895 C C . LYS A 1 228 ? 20.363 -16.233 -36.282 1.00 94.75 228 LYS A C 1
ATOM 1897 O O . LYS A 1 228 ? 20.324 -17.033 -37.213 1.00 94.75 228 LYS A O 1
ATOM 1902 N N . LEU A 1 229 ? 19.417 -15.316 -36.078 1.00 93.81 229 LEU A N 1
ATOM 1903 C CA . LEU A 1 229 ? 18.258 -15.136 -36.957 1.00 93.81 229 LEU A CA 1
ATOM 1904 C C . LEU A 1 229 ? 18.671 -14.613 -38.341 1.00 93.81 229 LEU A C 1
ATOM 1906 O O . LEU A 1 229 ? 18.149 -15.077 -39.355 1.00 93.81 229 LEU A O 1
ATOM 1910 N N . ASP A 1 230 ? 19.626 -13.685 -38.403 1.00 95.00 230 ASP A N 1
ATOM 1911 C CA . ASP A 1 230 ? 20.175 -13.170 -39.661 1.00 95.00 230 ASP A CA 1
ATOM 1912 C C . ASP A 1 230 ? 20.955 -14.252 -40.429 1.00 95.00 230 ASP A C 1
ATOM 1914 O O . ASP A 1 230 ? 20.783 -14.411 -41.641 1.00 95.00 230 ASP A O 1
ATOM 1918 N N . ASP A 1 231 ? 21.747 -15.066 -39.728 1.00 94.81 231 ASP A N 1
ATOM 1919 C CA . ASP A 1 231 ? 22.431 -16.218 -40.320 1.00 94.81 231 ASP A CA 1
ATOM 1920 C C . ASP A 1 231 ? 21.434 -17.264 -40.841 1.00 94.81 231 ASP A C 1
ATOM 1922 O O . ASP A 1 231 ? 21.571 -17.714 -41.982 1.00 94.81 231 ASP A O 1
ATOM 1926 N N . ALA A 1 232 ? 20.382 -17.583 -40.075 1.00 94.25 232 ALA A N 1
ATOM 1927 C CA . ALA A 1 232 ? 19.303 -18.471 -40.515 1.00 94.25 232 ALA A CA 1
ATOM 1928 C C . ALA A 1 232 ? 18.623 -17.954 -41.794 1.00 94.25 232 ALA A C 1
ATOM 1930 O O . ALA A 1 232 ? 18.479 -18.705 -42.761 1.00 94.25 232 ALA A O 1
ATOM 1931 N N . ARG A 1 233 ? 18.278 -16.655 -41.851 1.00 93.31 233 ARG A N 1
ATOM 1932 C CA . ARG A 1 233 ? 17.716 -16.016 -43.058 1.00 93.31 233 ARG A CA 1
ATOM 1933 C C . ARG A 1 233 ? 18.637 -16.185 -44.265 1.00 93.31 233 ARG A C 1
ATOM 1935 O O . ARG A 1 233 ? 18.175 -16.560 -45.343 1.00 93.31 233 ARG A O 1
ATOM 1942 N N . LYS A 1 234 ? 19.941 -15.938 -44.103 1.00 94.81 234 LYS A N 1
ATOM 1943 C CA . LYS A 1 234 ? 20.929 -16.069 -45.191 1.00 94.81 234 LYS A CA 1
ATOM 1944 C C . LYS A 1 234 ? 21.117 -17.515 -45.646 1.00 94.81 234 LYS A C 1
ATOM 1946 O O . LYS A 1 234 ? 21.309 -17.735 -46.841 1.00 94.81 234 LYS A O 1
ATOM 1951 N N . MET A 1 235 ? 21.091 -18.480 -44.728 1.00 94.69 235 MET A N 1
ATOM 1952 C CA . MET A 1 235 ? 21.193 -19.908 -45.048 1.00 94.69 235 MET A CA 1
ATOM 1953 C C . MET A 1 235 ? 19.983 -20.374 -45.860 1.00 94.69 235 MET A C 1
ATOM 1955 O O . MET A 1 235 ? 20.158 -20.934 -46.943 1.00 94.69 235 MET A O 1
ATOM 1959 N N . ILE A 1 236 ? 18.767 -20.046 -45.408 1.00 93.50 236 ILE A N 1
ATOM 1960 C CA . ILE A 1 236 ? 17.522 -20.372 -46.122 1.00 93.50 236 ILE A CA 1
ATOM 1961 C C . ILE A 1 236 ? 17.515 -19.720 -47.510 1.00 93.50 236 ILE A C 1
ATOM 1963 O O . ILE A 1 236 ? 17.255 -20.388 -48.508 1.00 93.50 236 ILE A O 1
ATOM 1967 N N . ALA A 1 237 ? 17.894 -18.440 -47.611 1.00 93.25 237 ALA A N 1
ATOM 1968 C CA . ALA A 1 237 ? 17.980 -17.736 -48.894 1.00 93.25 237 ALA A CA 1
ATOM 1969 C C . ALA A 1 237 ? 19.003 -18.354 -49.869 1.00 93.25 237 ALA A C 1
ATOM 1971 O O . ALA A 1 237 ? 18.868 -18.204 -51.083 1.00 93.25 237 ALA A O 1
ATOM 1972 N N . LYS A 1 238 ? 20.023 -19.055 -49.357 1.00 95.44 238 LYS A N 1
ATOM 1973 C CA . LYS A 1 238 ? 21.011 -19.804 -50.151 1.00 95.44 238 LYS A CA 1
ATOM 1974 C C . LYS A 1 238 ? 20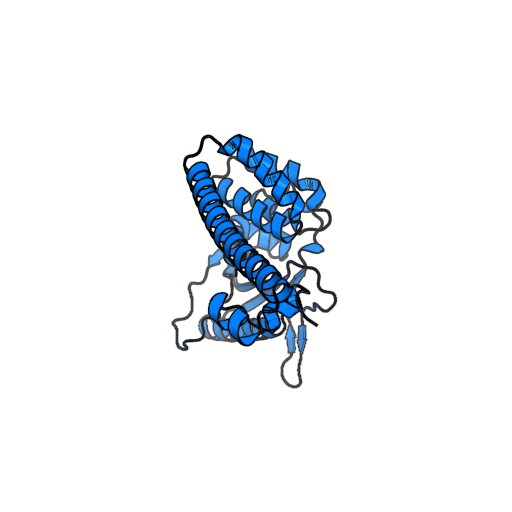.602 -21.256 -50.427 1.00 95.44 238 LYS A C 1
ATOM 1976 O O . LYS A 1 238 ? 21.362 -21.969 -51.080 1.00 95.44 238 LYS A O 1
ATOM 1981 N N . GLY A 1 239 ? 19.420 -21.677 -49.977 1.00 93.06 239 GLY A N 1
ATOM 1982 C CA . GLY A 1 239 ? 18.858 -23.001 -50.238 1.00 93.06 239 GLY A CA 1
ATOM 1983 C C . GLY A 1 239 ? 19.236 -24.081 -49.223 1.00 93.06 239 GLY A C 1
ATOM 1984 O O . GLY A 1 239 ? 19.069 -25.257 -49.534 1.00 93.06 239 GLY A O 1
ATOM 1985 N N . SER A 1 240 ? 19.748 -23.722 -48.040 1.00 95.19 240 SER A N 1
ATOM 1986 C CA . SER A 1 240 ? 19.911 -24.683 -46.940 1.00 95.19 240 SER A CA 1
ATOM 1987 C C . SER A 1 240 ? 18.549 -25.174 -46.439 1.00 95.19 240 SER A C 1
ATOM 1989 O O . SER A 1 240 ? 17.614 -24.381 -46.322 1.00 95.19 240 SER A O 1
ATOM 1991 N N . ASP A 1 241 ? 18.443 -26.465 -46.115 1.00 94.81 241 ASP A N 1
ATOM 1992 C CA . ASP A 1 241 ? 17.254 -27.017 -45.464 1.00 94.81 241 ASP A CA 1
ATOM 1993 C C . ASP A 1 241 ? 17.153 -26.602 -43.983 1.00 94.81 241 ASP A C 1
ATOM 1995 O O . ASP A 1 241 ? 18.104 -26.104 -43.374 1.00 94.81 241 ASP A O 1
ATOM 1999 N N . LEU A 1 242 ? 15.960 -26.772 -43.407 1.00 92.19 242 LEU A N 1
ATOM 2000 C CA . LEU A 1 242 ? 15.667 -26.339 -42.040 1.00 92.19 242 LEU A CA 1
ATOM 2001 C C . LEU A 1 242 ? 16.406 -27.162 -40.982 1.00 92.19 242 LEU A C 1
ATOM 2003 O O . LEU A 1 242 ? 16.749 -26.617 -39.938 1.00 92.19 242 LEU A O 1
ATOM 2007 N N . GLU A 1 243 ? 16.670 -28.443 -41.244 1.00 94.19 243 GLU A N 1
ATOM 2008 C CA . GLU A 1 243 ? 17.375 -29.315 -40.300 1.00 94.19 243 GLU A CA 1
ATOM 2009 C C . GLU A 1 243 ? 18.814 -28.824 -40.104 1.00 94.19 243 GLU A C 1
ATOM 2011 O O . GLU A 1 243 ? 19.251 -28.619 -38.969 1.00 94.19 243 GLU A O 1
ATOM 2016 N N . PHE A 1 244 ? 19.491 -28.482 -41.203 1.00 92.62 244 PHE A N 1
ATOM 2017 C CA . PHE A 1 244 ? 20.812 -27.860 -41.183 1.00 92.62 244 PHE A CA 1
ATOM 2018 C C . PHE A 1 244 ? 20.811 -26.494 -40.477 1.00 92.62 244 PHE A C 1
ATOM 2020 O O . PHE A 1 244 ? 21.712 -26.187 -39.695 1.00 92.62 244 PHE A O 1
ATOM 2027 N N . VAL A 1 245 ? 19.790 -25.661 -40.706 1.00 93.62 245 VAL A N 1
ATOM 2028 C CA . VAL A 1 245 ? 19.672 -24.350 -40.039 1.00 93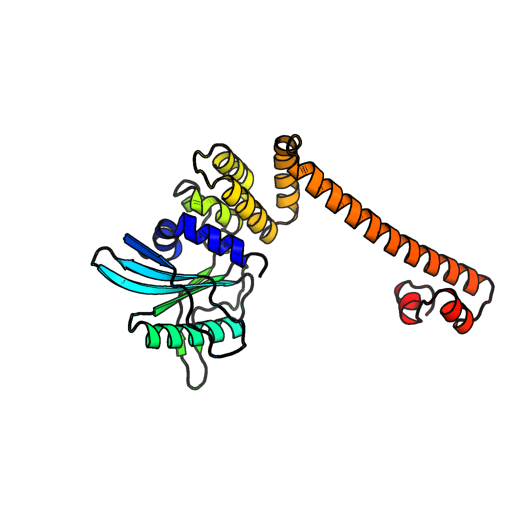.62 245 VAL A CA 1
ATOM 2029 C C . VAL A 1 245 ? 19.512 -24.508 -38.527 1.00 93.62 245 VAL A C 1
ATOM 2031 O O . VAL A 1 245 ? 20.167 -23.784 -37.768 1.00 93.62 245 VAL A O 1
ATOM 2034 N N . PHE A 1 246 ? 18.682 -25.449 -38.074 1.00 95.31 246 PHE A N 1
ATOM 2035 C CA . PHE A 1 246 ? 18.491 -25.722 -36.649 1.00 95.31 246 PHE A CA 1
ATOM 2036 C C . PHE A 1 246 ? 19.767 -26.253 -35.998 1.00 95.31 246 PHE A C 1
ATOM 2038 O O . PHE A 1 246 ? 20.122 -25.793 -34.913 1.00 95.31 246 PHE A O 1
ATOM 2045 N N . GLU A 1 247 ? 20.499 -27.146 -36.669 1.00 94.25 247 GLU A N 1
ATOM 2046 C CA . GLU A 1 247 ? 21.762 -27.688 -36.158 1.00 94.25 247 GLU A CA 1
ATOM 2047 C C . GLU A 1 247 ? 22.820 -26.591 -35.956 1.00 94.25 247 GLU A C 1
ATOM 2049 O O . GLU A 1 247 ? 23.463 -26.527 -34.907 1.00 94.25 247 GLU A O 1
ATOM 2054 N N . ILE A 1 248 ? 22.973 -25.683 -36.926 1.00 93.88 248 ILE A N 1
ATOM 2055 C CA . ILE A 1 248 ? 24.012 -24.644 -36.879 1.00 93.88 248 ILE A CA 1
ATOM 2056 C C . ILE A 1 248 ? 23.641 -23.492 -35.941 1.00 93.88 248 ILE A C 1
ATOM 2058 O O . ILE A 1 248 ? 24.477 -23.006 -35.174 1.00 93.88 248 ILE A O 1
ATOM 2062 N N . THR A 1 249 ? 22.399 -23.015 -36.005 1.00 92.00 249 THR A N 1
ATOM 2063 C CA . THR A 1 249 ? 21.983 -21.820 -35.252 1.00 92.00 249 THR A CA 1
ATOM 2064 C C . THR A 1 249 ? 21.472 -22.162 -33.852 1.00 92.00 249 THR A C 1
ATOM 2066 O O . THR A 1 249 ? 21.503 -21.312 -32.952 1.00 92.00 249 THR A O 1
ATOM 2069 N N . GLY A 1 250 ? 21.029 -23.403 -33.628 1.00 93.19 250 GLY A N 1
ATOM 2070 C CA . GLY A 1 250 ? 20.333 -23.825 -32.413 1.00 93.19 250 GLY A CA 1
ATOM 2071 C C . GLY A 1 250 ? 18.969 -23.154 -32.231 1.00 93.19 250 GLY A C 1
ATOM 2072 O O . GLY A 1 250 ? 18.475 -23.108 -31.107 1.00 93.19 250 GLY A O 1
ATOM 2073 N N . LEU A 1 251 ? 18.409 -22.563 -33.292 1.00 93.94 251 LEU A N 1
ATOM 2074 C CA . LEU A 1 251 ? 17.057 -22.007 -33.303 1.00 93.94 251 LEU A CA 1
ATOM 2075 C C . LEU A 1 251 ? 16.028 -23.119 -33.503 1.00 93.94 251 LEU A C 1
ATOM 2077 O O . LEU A 1 251 ? 16.328 -24.160 -34.087 1.00 93.94 251 LEU A O 1
ATOM 2081 N N . THR A 1 252 ? 14.804 -22.881 -33.044 1.00 93.69 252 THR A N 1
ATOM 2082 C CA . THR A 1 252 ? 13.676 -23.795 -33.252 1.00 93.69 252 THR A CA 1
ATOM 2083 C C . THR A 1 252 ? 12.761 -23.317 -34.380 1.00 93.69 252 THR A C 1
ATOM 2085 O O . THR A 1 252 ? 12.806 -22.159 -34.801 1.00 93.69 252 THR A O 1
ATOM 2088 N N . MET A 1 253 ? 11.867 -24.194 -34.849 1.00 93.06 253 MET A N 1
ATOM 2089 C CA . MET A 1 253 ? 10.813 -23.808 -35.797 1.00 93.06 253 MET A CA 1
ATOM 2090 C C . MET A 1 253 ? 9.920 -22.684 -35.242 1.00 93.06 253 MET A C 1
ATOM 2092 O O . MET A 1 253 ? 9.478 -21.815 -35.989 1.00 93.06 253 MET A O 1
ATOM 2096 N N . GLU A 1 254 ? 9.663 -22.687 -33.932 1.00 92.69 254 GLU A N 1
ATOM 2097 C CA . GLU A 1 254 ? 8.854 -21.662 -33.268 1.00 92.69 254 GLU A CA 1
ATOM 2098 C C . GLU A 1 254 ? 9.550 -20.295 -33.280 1.00 92.69 254 GLU A C 1
ATOM 2100 O O . GLU A 1 254 ? 8.906 -19.292 -33.585 1.00 92.69 254 GLU A O 1
ATOM 2105 N N . ASP A 1 255 ? 10.869 -20.258 -33.050 1.00 91.75 255 ASP A N 1
ATOM 2106 C CA . ASP A 1 255 ? 11.655 -19.023 -33.148 1.00 91.75 255 ASP A CA 1
ATOM 2107 C C . ASP A 1 255 ? 11.589 -18.420 -34.557 1.00 91.75 255 ASP A C 1
ATOM 2109 O O . ASP A 1 255 ? 11.360 -17.222 -34.701 1.00 91.75 255 ASP A O 1
ATOM 2113 N N . LEU A 1 256 ? 11.739 -19.238 -35.606 1.00 92.38 256 LEU A N 1
ATOM 2114 C CA . LEU A 1 256 ? 11.691 -18.746 -36.988 1.00 92.38 256 LEU A CA 1
ATOM 2115 C C . LEU A 1 256 ? 10.298 -18.241 -37.391 1.00 92.38 256 LEU A C 1
ATOM 2117 O O . LEU A 1 256 ? 10.199 -17.232 -38.092 1.00 92.38 256 LEU A O 1
ATOM 2121 N N . ARG A 1 257 ? 9.229 -18.913 -36.943 1.00 92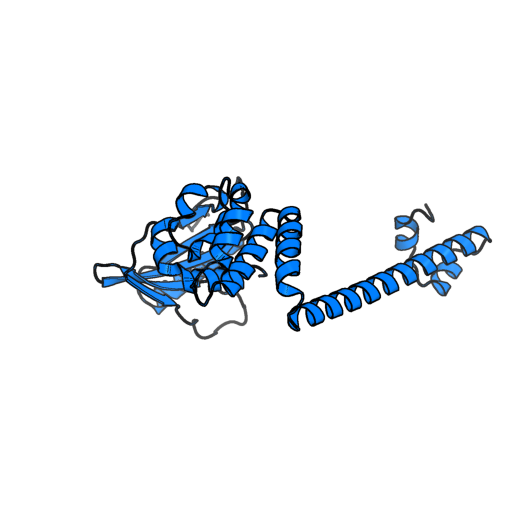.38 257 ARG A N 1
ATOM 2122 C CA . ARG A 1 257 ? 7.840 -18.485 -37.190 1.00 92.38 257 ARG A CA 1
ATOM 2123 C C . ARG A 1 257 ? 7.499 -17.192 -36.473 1.00 92.38 257 ARG A C 1
ATOM 2125 O O . ARG A 1 257 ? 6.901 -16.304 -37.075 1.00 92.38 257 ARG A O 1
ATOM 2132 N N . ARG A 1 258 ? 7.898 -17.071 -35.202 1.00 92.00 258 ARG A N 1
ATOM 2133 C CA . ARG A 1 258 ? 7.687 -15.850 -34.411 1.00 92.00 258 ARG A CA 1
ATOM 2134 C C . ARG A 1 258 ? 8.280 -14.630 -35.115 1.00 92.00 258 ARG A C 1
ATOM 2136 O O . ARG A 1 258 ? 7.661 -13.572 -35.117 1.00 92.00 258 ARG A O 1
ATOM 2143 N N . GLU A 1 259 ? 9.433 -14.807 -35.754 1.00 90.94 259 GLU A N 1
ATOM 2144 C CA . GLU A 1 259 ? 10.162 -13.748 -36.460 1.00 90.94 259 GLU A CA 1
ATOM 2145 C C . GLU A 1 259 ? 9.814 -13.637 -37.960 1.00 90.94 259 GLU A C 1
ATOM 2147 O O . GLU A 1 259 ? 10.487 -12.909 -38.700 1.00 90.94 259 GLU A O 1
ATOM 2152 N N . GLY A 1 260 ? 8.789 -14.364 -38.427 1.00 89.31 260 GLY A N 1
ATOM 2153 C CA . GLY A 1 260 ? 8.287 -14.310 -39.804 1.00 89.31 260 GLY A CA 1
ATOM 2154 C C . GLY A 1 260 ? 9.296 -14.748 -40.871 1.00 89.31 260 GLY A C 1
ATOM 2155 O O . GLY A 1 260 ? 9.248 -14.261 -41.998 1.00 89.31 260 GLY A O 1
ATOM 2156 N N . ILE A 1 261 ? 10.254 -15.611 -40.516 1.00 88.81 261 ILE A N 1
ATOM 2157 C CA . ILE A 1 261 ? 11.284 -16.122 -41.439 1.00 88.81 261 ILE A CA 1
ATOM 2158 C C . ILE A 1 261 ? 10.737 -17.278 -42.286 1.00 88.81 261 ILE A C 1
ATOM 2160 O O . ILE A 1 261 ? 11.170 -17.477 -43.420 1.00 88.81 261 ILE A O 1
ATOM 2164 N N . VAL A 1 262 ? 9.792 -18.032 -41.729 1.00 85.75 262 VAL A N 1
ATOM 2165 C CA . VAL A 1 262 ? 9.127 -19.186 -42.342 1.00 85.75 262 VAL A CA 1
ATOM 2166 C C . VAL A 1 262 ? 7.640 -19.159 -41.990 1.00 85.75 262 VAL A C 1
ATOM 2168 O O . VAL A 1 262 ? 7.270 -18.585 -40.963 1.00 85.75 262 VAL A O 1
ATOM 2171 N N . ASP A 1 263 ? 6.820 -19.799 -42.824 1.00 81.38 263 ASP A N 1
ATOM 2172 C CA . ASP A 1 263 ? 5.367 -19.919 -42.632 1.00 81.38 263 ASP A CA 1
ATOM 2173 C C . ASP A 1 263 ? 4.963 -20.822 -41.437 1.00 81.38 263 ASP A C 1
ATOM 2175 O O . ASP A 1 263 ? 5.589 -21.886 -41.162 1.00 81.38 263 ASP A O 1
#

Foldseek 3Di:
DVLLVLVLVLCVVCVQVCCCPQVVAHFDDKDFDDDDPDPDPDPDDQSTWIWTAHPVRATEIEREHEDQDDDPVVVVVQVVVLVVCCVPPVHHYAYEYEYQDDDPPDDQWDDDPPDTDGHHYGDQQDAALVVCLPPDLSCLLSQLSYPVSLVCLVVNLVCLVPDPDPCSVSSLVSSLVSNCSNDVVVSVVSVVVVCVVCVPPPVVVVVVVVVVVVVVVVVVVVVLLVVLLVVLLVCVVVPHDPVVSCVVSVDDPVSCVVVVSDD

Sequence (263 aa):
MQYDIALKTLLENSKFVFFKEILGVTITEAEILEELPQETVSVKRTDYPVL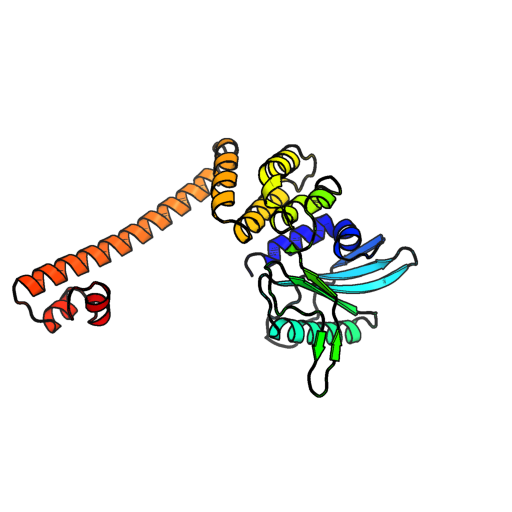VKDGKGKEEIYLVEFQTEWSEEKILDMLEYKARYMRKFHKPVHSVYVLLNSNKNSTNEYSDEEVKFQFQLVKIWELEAEKYLNLDESLLPLIPLFRNGLNYVKEIERKLYESRNKNHLDMLTIFGLLLGLRNKEAVGEFFRRRKDIMIQSPMYDMILEEGIEKGKLEGKLEGKLEGKLDDARKMIAKGSDLEFVFEITGLTMEDLRREGIVD

pLDDT: mean 89.1, std 11.1, range [41.62, 98.12]

Radius of gyration: 25.55 Å; Cα contacts (8 Å, |Δi|>4): 309; chains: 1; bounding box: 52×49×79 Å

Secondary structure (DSSP, 8-state):
-TTHHHHHHHHHHHHHHHIIIII----SEEEE-PPPPPSSS-----SEEEEEE-TT--EEEEEEEEESS--HHHHHHHHHHHHHHHHHH-S-EEEEEEE-S--TT--SEEE-SS-EEE-EEEEGGGSBGGGTTTT-GGGGGGGGGSBTGGGGHHHHHHHHHS---TTHHHHHHHHHHHHHHH-HHHHHHHHHHHHHHHTT-HHHHHHHHHHHHHHHHHHHHHHHHHHHHHHHHHHHHTT--HHHHHHHH---HHHHHHTTS--

Mean predicted aligned error: 9.4 Å